Protein 8YE8 (pdb70)

GO terms:
  GO:0030182 neuron differentiation (P, IMP)
  GO:0006325 chromatin organization (P, IMP)
  GO:0007626 locomotory behavior (P, IMP)

B-factor: mean 45.68, std 17.92, range [20.62, 117.09]

Secondary structure (DSSP, 8-state):
--B--GGG--TT-EEEEE-TTS-EEEEEEEE-SSTTEEEEEE---EEEEEEHHHHHHH-EE----SSSTT--TT-EEEEE--TT--EEEEEEE------SEEEEEETTS-EEEEEGGGEEE--TT-/---GGG--TT-EEEEE-TTS-EEEEEEEE-SSTTEEEEEES------EEEHHHHHHH-EE----SSGGG--TT-EEEEE--SS--EEEEEEEE--GGG---TTEEEEEE---EEEEEGGGEEE--TT-/-----

Structure (mmCIF, N/CA/C/O backbone):
data_8YE8
#
_entry.id   8YE8
#
_cell.length_a   57.695
_cell.length_b   65.286
_cell.length_c   78.67
_cell.angle_alpha   90.0
_cell.angle_beta   90.0
_cell.angle_gamma   90.0
#
_symmetry.space_group_name_H-M   'P 21 21 21'
#
loop_
_entity.id
_entity.type
_entity.pdbx_description
1 polymer 'BAH and coiled-coil domain-containing protein 1'
2 polymer 'Histone H4'
3 water water
#
loop_
_atom_site.group_PDB
_atom_site.id
_atom_site.type_symbol
_atom_site.label_atom_id
_atom_site.label_alt_id
_atom_site.label_comp_id
_atom_site.label_asym_id
_atom_site.label_entity_id
_atom_site.label_seq_id
_atom_site.pdbx_PDB_ins_code
_atom_site.Cartn_x
_atom_site.Cartn_y
_atom_site.Cartn_z
_atom_site.occupancy
_atom_site.B_iso_or_equiv
_atom_site.auth_seq_id
_atom_site.auth_comp_id
_atom_site.auth_asym_id
_atom_site.auth_atom_id
_atom_site.pdbx_PDB_model_num
ATOM 1 N N . SER A 1 4 ? 35.06378 -1.69576 -13.07876 1.000 93.87519 1907 SER A N 1
ATOM 2 C CA . SER A 1 4 ? 34.15359 -0.54578 -13.03202 1.000 100.90211 1907 SER A CA 1
ATOM 3 C C . SER A 1 4 ? 32.70230 -1.01952 -12.89087 1.000 107.11698 1907 SER A C 1
ATOM 4 O O . SER A 1 4 ? 31.89791 -0.85141 -13.81164 1.000 117.09082 1907 SER A O 1
ATOM 7 N N . CYS A 1 5 ? 32.39832 -1.67882 -11.77025 1.000 95.04369 1908 CYS A N 1
ATOM 8 C CA . CYS A 1 5 ? 31.06201 -2.21977 -11.47530 1.000 83.18166 1908 CYS A CA 1
ATOM 9 C C . CYS A 1 5 ? 30.56599 -3.27286 -12.46839 1.000 78.43875 1908 CYS A C 1
ATOM 10 O O . CYS A 1 5 ? 29.49969 -3.86147 -12.27726 1.000 70.16563 1908 CYS A O 1
ATOM 13 N N . THR A 1 6 ? 31.34404 -3.51194 -13.51840 1.000 81.72910 1909 THR A N 1
ATOM 14 C CA . THR A 1 6 ? 31.03775 -4.57190 -14.45952 1.000 81.17510 1909 THR A CA 1
ATOM 15 C C . THR A 1 6 ? 31.36954 -5.91016 -13.80812 1.000 87.14476 1909 THR A C 1
ATOM 16 O O . THR A 1 6 ? 32.40403 -6.06379 -13.15197 1.000 94.94261 1909 THR A O 1
ATOM 20 N N . ILE A 1 7 ? 30.47916 -6.87756 -13.97881 1.000 74.83111 1910 ILE A N 1
ATOM 21 C CA . ILE A 1 7 ? 30.60854 -8.13084 -13.25666 1.000 55.57537 1910 ILE A CA 1
ATOM 22 C C . ILE A 1 7 ? 31.46462 -9.13581 -14.00412 1.000 49.49355 1910 ILE A C 1
ATOM 23 O O . ILE A 1 7 ? 31.35201 -9.28772 -15.23006 1.000 42.28870 1910 ILE A O 1
ATOM 28 N N . HIS A 1 8 ? 32.33282 -9.80294 -13.24685 1.000 41.40990 1911 HIS A N 1
ATOM 29 C CA . HIS A 1 8 ? 33.15567 -10.89172 -13.74946 1.000 46.59304 1911 HIS A CA 1
ATOM 30 C C . HIS A 1 8 ? 32.66744 -12.21885 -13.18457 1.000 48.04408 1911 HIS A C 1
ATOM 31 O O . HIS A 1 8 ? 32.14046 -12.26524 -12.06883 1.000 41.85549 1911 HIS A O 1
ATOM 38 N N . LYS A 1 9 ? 32.83815 -13.28944 -13.95914 1.000 43.61909 1912 LYS A N 1
ATOM 39 C CA . LYS A 1 9 ? 32.34680 -14.61631 -13.57839 1.000 40.76918 1912 LYS A CA 1
ATOM 40 C C . LYS A 1 9 ? 32.85248 -15.06846 -12.21494 1.000 34.64870 1912 LYS A C 1
ATOM 41 O O . LYS A 1 9 ? 32.10277 -15.61134 -11.40785 1.000 41.37335 1912 LYS A O 1
ATOM 47 N N . GLU A 1 10 ? 34.14030 -14.84753 -11.97836 1.000 38.39499 1913 GLU A N 1
ATOM 48 C CA . GLU A 1 10 ? 34.78769 -15.25813 -10.73709 1.000 49.63765 1913 GLU A CA 1
ATOM 49 C C . GLU A 1 10 ? 34.12872 -14.64875 -9.49548 1.000 49.92003 1913 GLU A C 1
ATOM 50 O O . GLU A 1 10 ? 34.20973 -15.19886 -8.39947 1.000 57.22072 1913 GLU A O 1
ATOM 56 N N . ASP A 1 11 ? 33.46623 -13.51593 -9.66100 1.000 42.19628 1914 ASP A N 1
ATOM 57 C CA . ASP A 1 11 ? 32.91001 -12.82269 -8.50284 1.000 37.85883 1914 ASP A CA 1
ATOM 58 C C . ASP A 1 11 ? 31.46577 -13.21121 -8.20356 1.000 39.16909 1914 ASP A C 1
ATOM 59 O O . ASP A 1 11 ? 30.88906 -12.81402 -7.17718 1.000 35.34161 1914 ASP A O 1
ATOM 64 N N . LEU A 1 12 ? 30.87845 -14.02375 -9.07506 1.000 38.98042 1915 LEU A N 1
ATOM 65 C CA . LEU A 1 12 ? 29.48372 -14.41962 -8.87382 1.000 41.14550 1915 LEU A CA 1
ATOM 66 C C . LEU A 1 12 ? 29.36977 -15.47557 -7.79014 1.000 51.29082 1915 LEU A C 1
ATOM 67 O O . LEU A 1 12 ? 29.33274 -16.67840 -8.06354 1.000 54.06545 1915 LEU A O 1
ATOM 72 N N . GLN A 1 13 ? 29.30760 -15.00311 -6.55106 1.000 39.84867 1916 GLN A N 1
ATOM 73 C CA . GLN A 1 13 ? 29.20998 -15.88139 -5.40836 1.000 40.51106 1916 GLN A CA 1
ATOM 74 C C . GLN A 1 13 ? 28.01760 -15.50182 -4.56475 1.000 37.79158 1916 GLN A C 1
ATOM 75 O O . GLN A 1 13 ? 27.45559 -14.40995 -4.68514 1.000 35.36807 1916 GLN A O 1
ATOM 81 N N . ASP A 1 14 ? 27.63413 -16.42877 -3.70747 1.000 36.48755 1917 ASP A N 1
ATOM 82 C CA . ASP A 1 14 ? 26.46602 -16.27942 -2.87088 1.000 36.56395 1917 ASP A CA 1
ATOM 83 C C . ASP A 1 14 ? 26.50829 -14.99067 -2.05160 1.000 37.09406 1917 ASP A C 1
ATOM 84 O O . ASP A 1 14 ? 27.48749 -14.73075 -1.35015 1.000 38.87206 1917 ASP A O 1
ATOM 89 N N . GLY A 1 15 ? 25.45215 -14.19030 -2.15501 1.000 30.12921 1918 GLY A N 1
ATOM 90 C CA . GLY A 1 15 ? 25.36305 -12.93894 -1.42126 1.000 31.32335 1918 GLY A CA 1
ATOM 91 C C . GLY A 1 15 ? 25.92878 -11.71296 -2.13506 1.000 31.05125 1918 GLY A C 1
ATOM 92 O O . GLY A 1 15 ? 25.81327 -10.59490 -1.62961 1.000 33.66571 1918 GLY A O 1
ATOM 93 N N . LEU A 1 16 ? 26.53140 -11.88926 -3.30961 1.000 33.53119 1919 LEU A N 1
ATOM 94 C CA . LEU A 1 16 ? 27.04915 -10.72116 -4.04724 1.000 30.34686 1919 LEU A CA 1
ATOM 95 C C . LEU A 1 16 ? 25.91045 -9.71959 -4.30982 1.000 29.45645 1919 LEU A C 1
ATOM 96 O O . LEU A 1 16 ? 24.84088 -10.08497 -4.81896 1.000 27.46635 1919 LEU A O 1
ATOM 101 N N . PRO A 1 17 ? 26.12207 -8.45538 -3.92483 1.000 30.34207 1920 PRO A N 1
ATOM 102 C CA . PRO A 1 17 ? 25.12956 -7.41163 -4.19282 1.000 25.13910 1920 PRO A CA 1
ATOM 103 C C . PRO A 1 17 ? 25.22490 -6.84779 -5.62238 1.000 26.73291 1920 PRO A C 1
ATOM 104 O O . PRO A 1 17 ? 26.30138 -6.42336 -6.07883 1.000 27.91216 1920 PRO A O 1
ATOM 108 N N . VAL A 1 18 ? 24.09838 -6.87926 -6.33660 1.000 29.57513 1921 VAL A N 1
ATOM 109 C CA . VAL A 1 18 ? 24.03342 -6.42735 -7.71678 1.000 28.29802 1921 VAL A CA 1
ATOM 110 C C . VAL A 1 18 ? 22.84279 -5.52729 -7.95388 1.000 29.06141 1921 VAL A C 1
ATOM 111 O O . VAL A 1 18 ? 21.92067 -5.44103 -7.11492 1.000 32.20085 1921 VAL A O 1
ATOM 115 N N . LEU A 1 19 ? 22.88493 -4.84897 -9.09381 1.000 25.36700 1922 LEU A N 1
ATOM 116 C CA . LEU A 1 19 ? 21.74512 -4.13640 -9.62375 1.000 24.54042 1922 LEU A CA 1
ATOM 117 C C . LEU A 1 19 ? 21.36951 -4.83051 -10.92068 1.000 36.95138 1922 LEU A C 1
ATOM 118 O O . LEU A 1 19 ? 22.24811 -5.13515 -11.72767 1.000 31.72459 1922 LEU A O 1
ATOM 123 N N . ILE A 1 20 ? 20.07933 -5.06990 -11.12964 1.000 32.74454 1923 ILE A N 1
ATOM 124 C CA . ILE A 1 20 ? 19.62720 -5.75304 -12.33788 1.000 32.99622 1923 ILE A CA 1
ATOM 125 C C . ILE A 1 20 ? 18.49327 -4.96656 -12.99297 1.000 41.19730 1923 ILE A C 1
ATOM 126 O O . ILE A 1 20 ? 17.62913 -4.42553 -12.30277 1.000 35.12767 1923 ILE A O 1
ATOM 131 N N . PRO A 1 21 ? 18.51038 -4.87732 -14.33016 1.000 39.44323 1924 PRO A N 1
ATOM 132 C CA . PRO A 1 21 ? 17.41580 -4.20701 -15.03591 1.000 42.98442 1924 PRO A CA 1
ATOM 133 C C . PRO A 1 21 ? 16.17892 -5.08291 -15.10574 1.000 54.24278 1924 PRO A C 1
ATOM 134 O O . PRO A 1 21 ? 16.30098 -6.28442 -15.33989 1.000 54.38522 1924 PRO A O 1
ATOM 138 N N . LYS A 1 22 ? 15.00785 -4.49354 -14.89307 1.000 58.28448 1925 LYS A N 1
ATOM 139 C CA . LYS A 1 22 ? 13.75444 -5.18322 -15.16855 1.000 63.79942 1925 LYS A CA 1
ATOM 140 C C . LYS A 1 22 ? 13.24174 -4.73529 -16.53378 1.000 67.14859 1925 LYS A C 1
ATOM 141 O O . LYS A 1 22 ? 13.87706 -3.91992 -17.20812 1.000 62.38988 1925 LYS A O 1
ATOM 144 N N . GLU A 1 23 ? 12.09067 -5.25487 -16.94644 1.000 72.92156 1926 GLU A N 1
ATOM 145 C CA . GLU A 1 23 ? 11.54941 -4.91885 -18.26117 1.000 72.13908 1926 GLU A CA 1
ATOM 146 C C . GLU A 1 23 ? 10.94825 -3.50737 -18.31834 1.000 80.05033 1926 GLU A C 1
ATOM 147 O O . GLU A 1 23 ? 10.09133 -3.23058 -19.15638 1.000 81.84716 1926 GLU A O 1
ATOM 149 N N . ASP A 1 24 ? 11.40190 -2.61704 -17.43806 1.000 78.08065 1927 ASP A N 1
ATOM 150 C CA . ASP A 1 24 ? 10.92905 -1.23388 -17.43670 1.000 76.28170 1927 ASP A CA 1
ATOM 151 C C . ASP A 1 24 ? 12.07342 -0.24870 -17.67065 1.000 70.17734 1927 ASP A C 1
ATOM 152 O O . ASP A 1 24 ? 11.90119 0.96248 -17.51731 1.000 64.15788 1927 ASP A O 1
ATOM 157 N N . SER A 1 25 ? 13.23309 -0.78467 -18.04783 1.000 74.10634 1928 SER A N 1
ATOM 158 C CA . SER A 1 25 ? 14.45880 -0.00437 -18.25415 1.000 69.09027 1928 SER A CA 1
ATOM 159 C C . SER A 1 25 ? 14.94973 0.68076 -16.96666 1.000 51.15509 1928 SER A C 1
ATOM 160 O O . SER A 1 25 ? 15.71573 1.63847 -17.01331 1.000 51.46974 1928 SER A O 1
ATOM 162 N N . LEU A 1 26 ? 14.50697 0.18220 -15.82213 1.000 46.94646 1929 LEU A N 1
ATOM 163 C CA . LEU A 1 26 ? 14.99449 0.69071 -14.54090 1.000 49.22520 1929 LEU A CA 1
ATOM 164 C C . LEU A 1 26 ? 15.81204 -0.38383 -13.84371 1.000 48.47065 1929 LEU A C 1
ATOM 165 O O . LEU A 1 26 ? 15.71205 -1.56854 -14.17738 1.000 42.46698 1929 LEU A O 1
ATOM 170 N N . LEU A 1 27 ? 16.61981 0.02340 -12.87124 1.000 35.07715 1930 LEU A N 1
ATOM 171 C CA . LEU A 1 27 ? 17.41177 -0.93573 -12.12514 1.000 31.39022 1930 LEU A CA 1
ATOM 172 C C . LEU A 1 27 ? 16.84861 -1.22099 -10.74051 1.000 33.93322 1930 LEU A C 1
ATOM 173 O O . LEU A 1 27 ? 16.27633 -0.33254 -10.08975 1.000 35.17623 1930 LEU A O 1
ATOM 178 N N . TYR A 1 28 ? 17.05909 -2.45524 -10.29726 1.000 29.87070 1931 TYR A N 1
ATOM 179 C CA . TYR A 1 28 ? 16.64964 -2.91675 -8.97982 1.000 31.76150 1931 TYR A CA 1
ATOM 180 C C . TYR A 1 28 ? 17.79442 -3.58722 -8.24699 1.000 33.32002 1931 TYR A C 1
ATOM 181 O O . TYR A 1 28 ? 18.56212 -4.35526 -8.83647 1.000 33.80418 1931 TYR A O 1
ATOM 190 N N . ALA A 1 29 ? 17.91867 -3.30984 -6.95521 1.000 28.67901 1932 ALA A N 1
ATOM 191 C CA . ALA A 1 29 ? 18.97891 -3.94958 -6.17892 1.000 33.71549 1932 ALA A CA 1
ATOM 192 C C . ALA A 1 29 ? 18.61156 -5.41329 -5.97531 1.000 41.82328 1932 ALA A C 1
ATOM 193 O O . ALA A 1 29 ? 17.44064 -5.75829 -5.76188 1.000 40.48982 1932 ALA A O 1
ATOM 195 N N . GLY A 1 30 ? 19.61527 -6.27399 -6.06727 1.000 34.78157 1933 GLY A N 1
ATOM 196 C CA . GLY A 1 30 ? 19.42561 -7.69527 -5.87977 1.000 39.66907 1933 GLY A CA 1
ATOM 197 C C . GLY A 1 30 ? 20.61804 -8.36279 -5.21358 1.000 36.32848 1933 GLY A C 1
ATOM 198 O O . GLY A 1 30 ? 21.63242 -7.71717 -4.92698 1.000 32.11789 1933 GLY A O 1
ATOM 199 N N . SER A 1 31 ? 20.48262 -9.66069 -4.94104 1.000 27.31489 1934 SER A N 1
ATOM 200 C CA . SER A 1 31 ? 21.57719 -10.44652 -4.39948 1.000 24.80967 1934 SER A CA 1
ATOM 201 C C . SER A 1 31 ? 21.70272 -11.74678 -5.18153 1.000 27.32119 1934 SER A C 1
ATOM 202 O O . SER A 1 31 ? 20.70166 -12.35183 -5.53109 1.000 32.48769 1934 SER A O 1
ATOM 205 N N . VAL A 1 32 ? 22.93717 -12.17866 -5.42588 1.000 29.56067 1935 VAL A N 1
ATOM 206 C CA . VAL A 1 32 ? 23.16998 -13.40851 -6.18528 1.000 32.21627 1935 VAL A CA 1
ATOM 207 C C . VAL A 1 32 ? 22.98123 -14.61126 -5.26596 1.000 31.48835 1935 VAL A C 1
ATOM 208 O O . VAL A 1 32 ? 23.54691 -14.66595 -4.15895 1.000 33.24568 1935 VAL A O 1
ATOM 212 N N . ARG A 1 33 ? 22.16212 -15.56842 -5.68644 1.000 27.76249 1936 ARG A N 1
ATOM 213 C CA . ARG A 1 33 ? 22.13551 -16.84835 -4.97923 1.000 33.13888 1936 ARG A CA 1
ATOM 214 C C . ARG A 1 33 ? 22.62274 -17.91494 -5.94390 1.000 36.47375 1936 ARG A C 1
ATOM 215 O O . ARG A 1 33 ? 22.02850 -18.10948 -7.00142 1.000 35.98280 1936 ARG A O 1
ATOM 223 N N . THR A 1 34 ? 23.73197 -18.56919 -5.60828 1.000 29.97061 1937 THR A N 1
ATOM 224 C CA . THR A 1 34 ? 24.23721 -19.65427 -6.44361 1.000 30.00526 1937 THR A CA 1
ATOM 225 C C . THR A 1 34 ? 23.33980 -20.86050 -6.26744 1.000 37.79277 1937 THR A C 1
ATOM 226 O O . THR A 1 34 ? 22.73626 -21.04189 -5.21267 1.000 41.61045 1937 THR A O 1
ATOM 230 N N . LEU A 1 35 ? 23.24921 -21.67459 -7.30824 1.000 38.16787 1938 LEU A N 1
ATOM 231 C CA . LEU A 1 35 ? 22.45568 -22.89403 -7.25746 1.000 42.23159 1938 LEU A CA 1
ATOM 232 C C . LEU A 1 35 ? 23.40747 -24.07152 -7.40298 1.000 49.87190 1938 LEU A C 1
ATOM 233 O O . LEU A 1 35 ? 24.60429 -23.87535 -7.63997 1.000 49.15494 1938 LEU A O 1
ATOM 238 N N . GLN A 1 36 ? 22.90483 -25.29182 -7.23110 1.000 44.89645 1939 GLN A N 1
ATOM 239 C CA . GLN A 1 36 ? 23.76238 -26.45273 -7.41451 1.000 51.18390 1939 GLN A CA 1
ATOM 240 C C . GLN A 1 36 ? 24.21943 -26.59138 -8.87144 1.000 57.61518 1939 GLN A C 1
ATOM 241 O O . GLN A 1 36 ? 25.40743 -26.80182 -9.11746 1.000 62.06784 1939 GLN A O 1
ATOM 247 N N . PRO A 1 37 ? 23.29826 -26.45949 -9.84509 1.000 59.14208 1940 PRO A N 1
ATOM 248 C CA . PRO A 1 37 ? 23.85200 -26.46924 -11.20177 1.000 64.99954 1940 PRO A CA 1
ATOM 249 C C . PRO A 1 37 ? 24.75933 -25.26576 -11.43904 1.000 75.03837 1940 PRO A C 1
ATOM 250 O O . PRO A 1 37 ? 24.42663 -24.14835 -11.03450 1.000 67.48332 1940 PRO A O 1
ATOM 254 N N . PRO A 1 38 ? 25.91953 -25.49545 -12.06278 1.000 78.28130 1941 PRO A N 1
ATOM 255 C CA . PRO A 1 38 ? 26.79211 -24.36907 -12.39997 1.000 76.17983 1941 PRO A CA 1
ATOM 256 C C . PRO A 1 38 ? 26.18605 -23.50144 -13.50394 1.000 67.99114 1941 PRO A C 1
ATOM 257 O O . PRO A 1 38 ? 25.35301 -23.97971 -14.28001 1.000 76.65491 1941 PRO A O 1
ATOM 261 N N . ASP A 1 39 ? 26.58740 -22.23518 -13.53998 1.000 51.31663 1942 ASP A N 1
ATOM 262 C CA . ASP A 1 39 ? 26.21963 -21.30439 -14.60723 1.000 57.89514 1942 ASP A CA 1
ATOM 263 C C . ASP A 1 39 ? 24.73068 -20.91310 -14.65846 1.000 43.78222 1942 ASP A C 1
ATOM 264 O O . ASP A 1 39 ? 24.28523 -20.34837 -15.65004 1.000 39.60647 1942 ASP A O 1
ATOM 269 N N . ILE A 1 40 ? 23.96485 -21.22388 -13.61539 1.000 42.47582 1943 ILE A N 1
ATOM 270 C CA . ILE A 1 40 ? 22.66403 -20.56773 -13.41665 1.000 31.71147 1943 ILE A CA 1
ATOM 271 C C . ILE A 1 40 ? 22.59797 -20.06607 -11.97951 1.000 35.78168 1943 ILE A C 1
ATOM 272 O O . ILE A 1 40 ? 23.19781 -20.64677 -11.06155 1.000 32.57078 1943 ILE A O 1
ATOM 277 N N . TYR A 1 41 ? 21.88426 -18.96312 -11.80002 1.000 29.82522 1944 TYR A N 1
ATOM 278 C CA . TYR A 1 41 ? 21.85946 -18.24865 -10.53135 1.000 27.05545 1944 TYR A CA 1
ATOM 279 C C . TYR A 1 41 ? 20.44918 -17.78871 -10.29999 1.000 29.63453 1944 TYR A C 1
ATOM 280 O O . TYR A 1 41 ? 19.72739 -17.54300 -11.24866 1.000 28.81865 1944 TYR A O 1
ATOM 289 N N . SER A 1 42 ? 20.06933 -17.62376 -9.04446 1.000 24.95947 1945 SER A N 1
ATOM 290 C CA . SER A 1 42 ? 18.80241 -16.99532 -8.76247 1.000 26.72113 1945 SER A CA 1
ATOM 291 C C . SER A 1 42 ? 19.14486 -15.63126 -8.20141 1.000 28.12400 1945 SER A C 1
ATOM 292 O O . SER A 1 42 ? 20.06239 -15.48206 -7.38537 1.000 31.63507 1945 SER A O 1
ATOM 295 N N . ILE A 1 43 ? 18.46603 -14.61306 -8.69312 1.000 25.89391 1946 ILE A N 1
ATOM 296 C CA . ILE A 1 43 ? 18.69980 -13.28455 -8.15276 1.000 29.35720 1946 ILE A CA 1
ATOM 297 C C . ILE A 1 43 ? 17.53368 -12.91284 -7.25291 1.000 28.44263 1946 ILE A C 1
ATOM 298 O O . ILE A 1 43 ? 16.39000 -12.93965 -7.69312 1.000 30.35392 1946 ILE A O 1
ATOM 303 N N . VAL A 1 44 ? 17.80890 -12.58584 -5.99067 1.000 26.07040 1947 VAL A N 1
ATOM 304 C CA . VAL A 1 44 ? 16.73882 -12.13929 -5.11566 1.000 32.36551 1947 VAL A CA 1
ATOM 305 C C . VAL A 1 44 ? 16.61493 -10.63109 -5.36788 1.000 46.28122 1947 VAL A C 1
ATOM 306 O O . VAL A 1 44 ? 17.51308 -9.86222 -5.06216 1.000 43.74300 1947 VAL A O 1
ATOM 310 N N . ILE A 1 45 ? 15.52240 -10.23500 -6.01303 1.000 45.81772 1948 ILE A N 1
ATOM 311 C CA . ILE A 1 45 ? 15.37106 -8.87396 -6.52980 1.000 46.98372 1948 ILE A CA 1
ATOM 312 C C . ILE A 1 45 ? 14.38467 -8.07294 -5.69664 1.000 47.85949 1948 ILE A C 1
ATOM 313 O O . ILE A 1 45 ? 13.25235 -8.49391 -5.50511 1.000 51.39907 1948 ILE A O 1
ATOM 318 N N . GLU A 1 46 ? 14.81357 -6.90923 -5.21983 1.000 54.49575 1949 GLU A N 1
ATOM 319 C CA . GLU A 1 46 ? 13.97937 -6.07583 -4.35970 1.000 61.98411 1949 GLU A CA 1
ATOM 320 C C . GLU A 1 46 ? 13.09389 -5.14134 -5.18146 1.000 69.58628 1949 GLU A C 1
ATOM 321 O O . GLU A 1 46 ? 11.87157 -5.30931 -5.23266 1.000 74.72800 1949 GLU A O 1
ATOM 323 N N . GLY A 1 50 ? 7.69852 -6.66306 -2.57100 1.000 72.14545 1953 GLY A N 1
ATOM 324 C CA . GLY A 1 50 ? 8.74825 -7.33098 -1.82091 1.000 76.61054 1953 GLY A CA 1
ATOM 325 C C . GLY A 1 50 ? 9.81225 -7.98479 -2.69016 1.000 75.34691 1953 GLY A C 1
ATOM 326 O O . GLY A 1 50 ? 9.94518 -7.67442 -3.87573 1.000 70.01471 1953 GLY A O 1
ATOM 327 N N . ASN A 1 51 ? 10.57497 -8.89392 -2.08940 1.000 74.22128 1954 ASN A N 1
ATOM 328 C CA . ASN A 1 51 ? 11.64351 -9.59655 -2.78916 1.000 71.91423 1954 ASN A CA 1
ATOM 329 C C . ASN A 1 51 ? 11.13826 -10.82081 -3.55227 1.000 71.35068 1954 ASN A C 1
ATOM 330 O O . ASN A 1 51 ? 10.55500 -11.73361 -2.96489 1.000 76.28246 1954 ASN A O 1
ATOM 335 N N . ARG A 1 52 ? 11.35889 -10.82945 -4.86408 1.000 55.02365 1955 ARG A N 1
ATOM 336 C CA . ARG A 1 52 ? 11.05715 -11.99860 -5.67750 1.000 47.34873 1955 ARG A CA 1
ATOM 337 C C . ARG A 1 52 ? 12.30094 -12.47325 -6.41423 1.000 44.50528 1955 ARG A C 1
ATOM 338 O O . ARG A 1 52 ? 13.26210 -11.72200 -6.60228 1.000 47.99712 1955 ARG A O 1
ATOM 346 N N . GLN A 1 53 ? 12.27498 -13.72308 -6.84376 1.000 33.64420 1956 GLN A N 1
ATOM 347 C CA . GLN A 1 53 ? 13.42737 -14.29135 -7.52692 1.000 31.35231 1956 GLN A CA 1
ATOM 348 C C . GLN A 1 53 ? 13.18209 -14.57279 -8.99312 1.000 26.86063 1956 GLN A C 1
ATOM 349 O O . GLN A 1 53 ? 12.07553 -14.89179 -9.40438 1.000 29.56524 1956 GLN A O 1
ATOM 355 N N . ARG A 1 54 ? 14.26317 -14.48309 -9.75296 1.000 30.91792 1957 ARG A N 1
ATOM 356 C CA . ARG A 1 54 ? 14.27954 -14.82011 -11.15863 1.000 30.77760 1957 ARG A CA 1
ATOM 357 C C . ARG A 1 54 ? 15.57808 -15.54136 -11.41734 1.000 22.73161 1957 ARG A C 1
ATOM 358 O O . ARG A 1 54 ? 16.63640 -15.10004 -10.96349 1.000 26.74301 1957 ARG A O 1
ATOM 366 N N . ILE A 1 55 ? 15.51186 -16.64131 -12.14432 1.000 23.19866 1958 ILE A N 1
ATOM 367 C CA . ILE A 1 55 ? 16.71607 -17.37429 -12.46636 1.000 24.38924 1958 ILE A CA 1
ATOM 368 C C . ILE A 1 55 ? 17.34778 -16.82062 -13.74016 1.000 25.60676 1958 ILE A C 1
ATOM 369 O O . ILE A 1 55 ? 16.66587 -16.60220 -14.74485 1.000 27.92681 1958 ILE A O 1
ATOM 374 N N . TYR A 1 56 ? 18.65482 -16.58905 -13.67856 1.000 22.98016 1959 TYR A N 1
ATOM 375 C CA . TYR A 1 56 ? 19.43809 -16.06801 -14.79651 1.000 25.37541 1959 TYR A CA 1
ATOM 376 C C . TYR A 1 56 ? 20.54015 -17.03832 -15.14710 1.000 33.92830 1959 TYR A C 1
ATOM 377 O O . TYR A 1 56 ? 21.07590 -17.70544 -14.27012 1.000 35.40546 1959 TYR A O 1
ATOM 386 N N . SER A 1 57 ? 20.89063 -17.10292 -16.42506 1.000 31.61132 1960 SER A N 1
ATOM 387 C CA . SER A 1 57 ? 22.11564 -17.78448 -16.81961 1.000 31.68549 1960 SER A CA 1
ATOM 388 C C . SER A 1 57 ? 23.29667 -16.89967 -16.47251 1.000 25.03903 1960 SER A C 1
ATOM 389 O O . SER A 1 57 ? 23.16980 -15.67464 -16.29411 1.000 26.91255 1960 SER A O 1
ATOM 392 N N . LEU A 1 58 ? 24.46493 -17.51473 -16.39967 1.000 30.12959 1961 LEU A N 1
ATOM 393 C CA . LEU A 1 58 ? 25.70071 -16.77080 -16.20810 1.000 32.81030 1961 LEU A CA 1
ATOM 394 C C . LEU A 1 58 ? 25.86030 -15.66683 -17.25512 1.000 29.88965 1961 LEU A C 1
ATOM 395 O O . LEU A 1 58 ? 26.12261 -14.49680 -16.94633 1.000 29.70145 1961 LEU A O 1
ATOM 400 N N . GLU A 1 59 ? 25.65483 -16.04412 -18.50881 1.000 30.18082 1962 GLU A N 1
ATOM 401 C CA . GLU A 1 59 ? 25.84531 -15.11221 -19.60427 1.000 27.45352 1962 GLU A CA 1
ATOM 402 C C . GLU A 1 59 ? 24.90739 -13.91045 -19.49373 1.000 27.68873 1962 GLU A C 1
ATOM 403 O O . GLU A 1 59 ? 25.31464 -12.78127 -19.72144 1.000 32.52247 1962 GLU A O 1
ATOM 409 N N . GLN A 1 60 ? 23.63738 -14.13814 -19.16387 1.000 30.39794 1963 GLN A N 1
ATOM 410 C CA . GLN A 1 60 ? 22.72765 -12.99446 -19.06764 1.000 29.49755 1963 GLN A CA 1
ATOM 411 C C . GLN A 1 60 ? 23.12635 -12.08254 -17.90149 1.000 32.12031 1963 GLN A C 1
ATOM 412 O O . GLN A 1 60 ? 23.05498 -10.85266 -18.00240 1.000 30.44978 1963 GLN A O 1
ATOM 418 N N . LEU A 1 61 ? 23.59772 -12.66434 -16.80757 1.000 30.51702 1964 LEU A N 1
ATOM 419 C CA . LEU A 1 61 ? 24.06397 -11.84533 -15.68207 1.000 32.86262 1964 LEU A CA 1
ATOM 420 C C . LEU A 1 61 ? 25.27138 -10.99080 -16.04736 1.000 40.44750 1964 LEU A C 1
ATOM 421 O O . LEU A 1 61 ? 25.32417 -9.80230 -15.72465 1.000 43.04596 1964 LEU A O 1
ATOM 426 N N . LEU A 1 62 ? 26.23781 -11.59590 -16.73284 1.000 37.20434 1965 LEU A N 1
ATOM 427 C CA . LEU A 1 62 ? 27.42579 -10.86686 -17.17321 1.000 38.52813 1965 LEU A CA 1
ATOM 428 C C . LEU A 1 62 ? 27.04634 -9.69926 -18.06919 1.000 43.43522 1965 LEU A C 1
ATOM 429 O O . LEU A 1 62 ? 27.65067 -8.63288 -17.99951 1.000 40.99591 1965 LEU A O 1
ATOM 434 N N . GLN A 1 63 ? 26.03226 -9.89565 -18.90335 1.000 37.34266 1966 GLN A N 1
ATOM 435 C CA . GLN A 1 63 ? 25.62688 -8.84761 -19.83278 1.000 40.08987 1966 GLN A CA 1
ATOM 436 C C . GLN A 1 63 ? 24.75305 -7.77705 -19.19107 1.000 39.95105 1966 GLN A C 1
ATOM 437 O O . GLN A 1 63 ? 24.82170 -6.62282 -19.57498 1.000 45.07452 1966 GLN A O 1
ATOM 443 N N . GLU A 1 64 ? 23.92072 -8.15413 -18.22672 1.000 38.44200 1967 GLU A N 1
ATOM 444 C CA . GLU A 1 64 ? 22.86097 -7.24633 -17.80264 1.000 37.91788 1967 GLU A CA 1
ATOM 445 C C . GLU A 1 64 ? 23.04280 -6.64075 -16.40261 1.000 42.30019 1967 GLU A C 1
ATOM 446 O O . GLU A 1 64 ? 22.59042 -5.52978 -16.15293 1.000 46.28665 1967 GLU A O 1
ATOM 452 N N . ALA A 1 65 ? 23.69889 -7.36351 -15.50304 1.000 36.31103 1968 ALA A N 1
ATOM 453 C CA . ALA A 1 65 ? 23.81086 -6.92779 -14.10833 1.000 38.33405 1968 ALA A CA 1
ATOM 454 C C . ALA A 1 65 ? 25.06295 -6.10244 -13.89104 1.000 34.48305 1968 ALA A C 1
ATOM 455 O O . ALA A 1 65 ? 26.02400 -6.21962 -14.64588 1.000 35.82385 1968 ALA A O 1
ATOM 457 N N . VAL A 1 66 ? 25.05982 -5.28966 -12.84157 1.000 29.78248 1969 VAL A N 1
ATOM 458 C CA . VAL A 1 66 ? 26.27306 -4.57518 -12.42670 1.000 29.67286 1969 VAL A CA 1
ATOM 459 C C . VAL A 1 66 ? 26.41619 -4.72098 -10.91838 1.000 28.14504 1969 VAL A C 1
ATOM 460 O O . VAL A 1 66 ? 25.44496 -5.03035 -10.22574 1.000 27.65692 1969 VAL A O 1
ATOM 464 N N . LEU A 1 67 ? 27.61988 -4.53154 -10.40643 1.000 27.97583 1970 LEU A N 1
ATOM 465 C CA . LEU A 1 67 ? 27.80525 -4.54025 -8.95820 1.000 32.61882 1970 LEU A CA 1
ATOM 466 C C . LEU A 1 67 ? 27.06486 -3.35179 -8.35298 1.000 30.51884 1970 LEU A C 1
ATOM 467 O O . LEU A 1 67 ? 27.00213 -2.27730 -8.96497 1.000 29.34028 1970 LEU A O 1
ATOM 472 N N . ASP A 1 68 ? 26.48439 -3.58253 -7.17806 1.000 26.52232 1971 ASP A N 1
ATOM 473 C CA . ASP A 1 68 ? 25.85067 -2.56810 -6.34576 1.000 25.25625 1971 ASP A CA 1
ATOM 474 C C . ASP A 1 68 ? 26.93593 -1.85423 -5.52128 1.000 27.93970 1971 ASP A C 1
ATOM 475 O O . ASP A 1 68 ? 27.45839 -2.41616 -4.53881 1.000 27.47793 1971 ASP A O 1
ATOM 480 N N . VAL A 1 69 ? 27.29728 -0.63683 -5.92272 1.000 23.15576 1972 VAL A N 1
ATOM 481 C CA . VAL A 1 69 ? 28.39731 0.08244 -5.27086 1.000 21.94969 1972 VAL A CA 1
ATOM 482 C C . VAL A 1 69 ? 27.94178 1.47188 -4.87385 1.000 31.35900 1972 VAL A C 1
ATOM 483 O O . VAL A 1 69 ? 27.60473 2.30627 -5.71553 1.000 24.55437 1972 VAL A O 1
ATOM 487 N N . GLN A 1 70 ? 27.89812 1.68969 -3.57008 1.000 26.52370 1973 GLN A N 1
ATOM 488 C CA . GLN A 1 70 ? 27.50514 2.96456 -3.00524 1.000 25.86594 1973 GLN A CA 1
ATOM 489 C C . GLN A 1 70 ? 28.72903 3.80900 -2.67562 1.000 25.73515 1973 GLN A C 1
ATOM 490 O O . GLN A 1 70 ? 29.56034 3.39483 -1.86291 1.000 27.42643 1973 GLN A O 1
ATOM 496 N N . PRO A 1 71 ? 28.84706 4.99827 -3.28175 1.000 24.97150 1974 PRO A N 1
ATOM 497 C CA . PRO A 1 71 ? 30.01884 5.81449 -2.97158 1.000 25.22515 1974 PRO A CA 1
ATOM 498 C C . PRO A 1 71 ? 29.91830 6.39982 -1.57666 1.000 28.59419 1974 PRO A C 1
ATOM 499 O O . PRO A 1 71 ? 28.81562 6.63773 -1.09827 1.000 25.80782 1974 PRO A O 1
ATOM 503 N N . GLN A 1 72 ? 31.07397 6.64078 -0.96966 1.000 26.09813 1975 GLN A N 1
ATOM 504 C CA . GLN A 1 72 ? 31.18820 7.17795 0.38515 1.000 29.52726 1975 GLN A CA 1
ATOM 505 C C . GLN A 1 72 ? 31.00077 8.69088 0.42605 1.000 30.32571 1975 GLN A C 1
ATOM 506 O O . GLN A 1 72 ? 30.65160 9.25827 1.46009 1.000 31.38095 1975 GLN A O 1
ATOM 512 N N . SER A 1 73 ? 31.22583 9.34939 -0.70362 1.000 25.19429 1976 SER A N 1
ATOM 513 C CA . SER A 1 73 ? 31.16259 10.81181 -0.76181 1.000 25.93636 1976 SER A CA 1
ATOM 514 C C . SER A 1 73 ? 31.04980 11.23768 -2.20810 1.000 27.09079 1976 SER A C 1
ATOM 515 O O . SER A 1 73 ? 31.14678 10.40420 -3.10948 1.000 26.26021 1976 SER A O 1
ATOM 518 N N . SER A 1 74 ? 30.89155 12.53599 -2.43824 1.000 23.49879 1977 SER A N 1
ATOM 519 C CA . SER A 1 74 ? 30.77375 13.04410 -3.80473 1.000 23.94846 1977 SER A CA 1
ATOM 520 C C . SER A 1 74 ? 32.14244 13.31638 -4.44624 1.000 29.08635 1977 SER A C 1
ATOM 521 O O . SER A 1 74 ? 32.22436 13.77392 -5.57974 1.000 26.61915 1977 SER A O 1
ATOM 524 N N . ARG A 1 75 ? 33.20918 13.04224 -3.71156 1.000 24.50958 1978 ARG A N 1
ATOM 525 C CA . ARG A 1 75 ? 34.57233 13.37694 -4.17228 1.000 29.29974 1978 ARG A CA 1
ATOM 526 C C . ARG A 1 75 ? 34.84579 12.89209 -5.59946 1.000 26.04046 1978 ARG A C 1
ATOM 527 O O . ARG A 1 75 ? 35.28574 13.66940 -6.46769 1.000 28.08186 1978 ARG A O 1
ATOM 530 N N . TYR A 1 76 ? 34.55038 11.61842 -5.85370 1.000 23.74801 1979 TYR A N 1
ATOM 531 C CA . TYR A 1 76 ? 34.74411 11.05867 -7.19624 1.000 28.85650 1979 TYR A CA 1
ATOM 532 C C . TYR A 1 76 ? 33.45497 10.92458 -8.01407 1.000 27.22872 1979 TYR A C 1
ATOM 533 O O . TYR A 1 76 ? 33.36401 10.08757 -8.90332 1.000 25.22316 1979 TYR A O 1
ATOM 542 N N . LEU A 1 77 ? 32.47792 11.78946 -7.73802 1.000 20.85521 1980 LEU A N 1
ATOM 543 C CA . LEU A 1 77 ? 31.28176 11.91335 -8.56330 1.000 20.62288 1980 LEU A CA 1
ATOM 544 C C . LEU A 1 77 ? 31.22910 13.29248 -9.19159 1.000 29.78842 1980 LEU A C 1
ATOM 545 O O . LEU A 1 77 ? 30.23535 13.99329 -8.99662 1.000 26.11379 1980 LEU A O 1
ATOM 550 N N . PRO A 1 78 ? 32.28201 13.69954 -9.93613 1.000 32.22631 1981 PRO A N 1
ATOM 551 C CA . PRO A 1 78 ? 32.20548 15.03103 -10.55091 1.000 24.90943 1981 PRO A CA 1
ATOM 552 C C . PRO A 1 78 ? 31.19681 15.03899 -11.70285 1.000 28.11149 1981 PRO A C 1
ATOM 553 O O . PRO A 1 78 ? 30.72729 13.95974 -12.09061 1.000 26.26447 1981 PRO A O 1
ATOM 557 N N . PRO A 1 79 ? 30.87867 16.22484 -12.25099 1.000 34.76093 1982 PRO A N 1
ATOM 558 C CA . PRO A 1 79 ? 29.99492 16.24274 -13.41713 1.000 30.77719 1982 PRO A CA 1
ATOM 559 C C . PRO A 1 79 ? 30.46976 15.29822 -14.51517 1.000 35.29561 1982 PRO A C 1
ATOM 560 O O . PRO A 1 79 ? 31.67486 15.20976 -14.79056 1.000 36.11730 1982 PRO A O 1
ATOM 564 N N . GLY A 1 80 ? 29.51699 14.60700 -15.13460 1.000 31.41652 1983 GLY A N 1
ATOM 565 C CA . GLY A 1 80 ? 29.81246 13.68455 -16.20980 1.000 39.38022 1983 GLY A CA 1
ATOM 566 C C . GLY A 1 80 ? 29.75378 12.24500 -15.75145 1.000 28.90025 1983 GLY A C 1
ATOM 567 O O . GLY A 1 80 ? 29.62526 11.33796 -16.56699 1.000 37.69932 1983 GLY A O 1
ATOM 568 N N . THR A 1 81 ? 29.83238 12.03019 -14.44381 1.000 28.09787 1984 THR A N 1
ATOM 569 C CA . THR A 1 81 ? 29.90323 10.67067 -13.88816 1.000 25.14848 1984 THR A CA 1
ATOM 570 C C . THR A 1 81 ? 28.60240 9.91775 -14.12055 1.000 31.72447 1984 THR A C 1
ATOM 571 O O . THR A 1 81 ? 27.52653 10.41999 -13.79228 1.000 28.71312 1984 THR A O 1
ATOM 575 N N . ARG A 1 82 ? 28.69662 8.70399 -14.65421 1.000 27.44815 1985 ARG A N 1
ATOM 576 C CA . ARG A 1 82 ? 27.49045 7.91558 -14.91648 1.000 30.37821 1985 ARG A CA 1
ATOM 577 C C . ARG A 1 82 ? 27.01386 7.27004 -13.62024 1.000 29.02019 1985 ARG A C 1
ATOM 578 O O . ARG A 1 82 ? 27.79697 6.63641 -12.92341 1.000 27.76516 1985 ARG A O 1
ATOM 586 N N . VAL A 1 83 ? 25.74052 7.45436 -13.27069 1.000 27.57913 1986 VAL A N 1
ATOM 587 C CA . VAL A 1 83 ? 25.18902 6.90271 -12.02390 1.000 26.05399 1986 VAL A CA 1
ATOM 588 C C . VAL A 1 83 ? 23.75989 6.36496 -12.21517 1.000 25.55701 1986 VAL A C 1
ATOM 589 O O . VAL A 1 83 ? 23.14667 6.56857 -13.24844 1.000 29.94566 1986 VAL A O 1
ATOM 593 N N . CYS A 1 84 ? 23.24694 5.68106 -11.20123 1.000 28.10429 1987 CYS A N 1
ATOM 594 C CA . CYS A 1 84 ? 21.81076 5.56453 -11.07775 1.000 23.78408 1987 CYS A CA 1
ATOM 595 C C . CYS A 1 84 ? 21.48455 5.98534 -9.65787 1.000 26.03456 1987 CYS A C 1
ATOM 596 O O . CYS A 1 84 ? 22.39157 6.18972 -8.83850 1.000 27.98672 1987 CYS A O 1
ATOM 599 N N . ALA A 1 85 ? 20.20179 6.16309 -9.35693 1.000 26.14775 1988 ALA A N 1
ATOM 600 C CA . ALA A 1 85 ? 19.84652 6.72650 -8.05975 1.000 24.59506 1988 ALA A CA 1
ATOM 601 C C . ALA A 1 85 ? 18.43153 6.38223 -7.65335 1.000 28.88674 1988 ALA A C 1
ATOM 602 O O . ALA A 1 85 ? 17.53684 6.30498 -8.51221 1.000 28.14612 1988 ALA A O 1
ATOM 604 N N . TYR A 1 86 ? 18.23231 6.18135 -6.35066 1.000 30.04788 1989 TYR A N 1
ATOM 605 C CA . TYR A 1 86 ? 16.88820 6.16694 -5.78049 1.000 32.91812 1989 TYR A CA 1
ATOM 606 C C . TYR A 1 86 ? 16.34714 7.58496 -5.85510 1.000 36.08528 1989 TYR A C 1
ATOM 607 O O . TYR A 1 86 ? 16.99880 8.52378 -5.40578 1.000 34.38413 1989 TYR A O 1
ATOM 616 N N . TRP A 1 87 ? 15.15432 7.72918 -6.41664 1.000 32.63688 1990 TRP A N 1
ATOM 617 C CA . TRP A 1 87 ? 14.50932 9.01952 -6.64205 1.000 34.20942 1990 TRP A CA 1
ATOM 618 C C . TRP A 1 87 ? 13.62366 9.40704 -5.47163 1.000 36.85611 1990 TRP A C 1
ATOM 619 O O . TRP A 1 87 ? 13.40893 10.59412 -5.19096 1.000 35.49349 1990 TRP A O 1
ATOM 630 N N . SER A 1 88 ? 13.11180 8.38228 -4.80072 1.000 34.57953 1991 SER A N 1
ATOM 631 C CA . SER A 1 88 ? 12.20309 8.54527 -3.68986 1.000 35.39573 1991 SER A CA 1
ATOM 632 C C . SER A 1 88 ? 12.35670 7.41491 -2.68871 1.000 41.70587 1991 SER A C 1
ATOM 633 O O . SER A 1 88 ? 12.74522 6.30813 -3.05055 1.000 38.02360 1991 SER A O 1
ATOM 636 N N . GLN A 1 89 ? 11.99689 7.68124 -1.43986 1.000 46.66890 1992 GLN A N 1
ATOM 637 C CA . GLN A 1 89 ? 11.97372 6.62560 -0.43252 1.000 53.28350 1992 GLN A CA 1
ATOM 638 C C . GLN A 1 89 ? 10.82979 5.64736 -0.67878 1.000 50.64816 1992 GLN A C 1
ATOM 639 O O . GLN A 1 89 ? 10.82334 4.53723 -0.13970 1.000 61.47275 1992 GLN A O 1
ATOM 645 N N . LYS A 1 90 ? 9.88161 6.05208 -1.51839 1.000 44.50036 1993 LYS A N 1
ATOM 646 C CA . LYS A 1 90 ? 8.67982 5.25951 -1.75670 1.000 59.72111 1993 LYS A CA 1
ATOM 647 C C . LYS A 1 90 ? 8.83437 4.26248 -2.90208 1.000 62.68851 1993 LYS A C 1
ATOM 648 O O . LYS A 1 90 ? 7.88730 3.55084 -3.23311 1.000 59.77200 1993 LYS A O 1
ATOM 650 N N . SER A 1 91 ? 10.02363 4.21248 -3.50269 1.000 46.52126 1994 SER A N 1
ATOM 651 C CA . SER A 1 91 ? 10.25967 3.34370 -4.64970 1.000 44.80694 1994 SER A CA 1
ATOM 652 C C . SER A 1 91 ? 11.60705 2.64976 -4.56514 1.000 40.32524 1994 SER A C 1
ATOM 653 O O . SER A 1 91 ? 12.59548 3.26564 -4.18794 1.000 40.37759 1994 SER A O 1
ATOM 656 N N . ARG A 1 92 ? 11.64803 1.37166 -4.92891 1.000 40.32806 1995 ARG A N 1
ATOM 657 C CA . ARG A 1 92 ? 12.91804 0.65826 -4.91750 1.000 40.22694 1995 ARG A CA 1
ATOM 658 C C . ARG A 1 92 ? 13.59989 0.66183 -6.28118 1.000 37.26618 1995 ARG A C 1
ATOM 659 O O . ARG A 1 92 ? 14.62909 0.02505 -6.44894 1.000 39.39706 1995 ARG A O 1
ATOM 661 N N . CYS A 1 93 ? 13.05151 1.37161 -7.26297 1.000 36.46616 1996 CYS A N 1
ATOM 662 C CA . CYS A 1 93 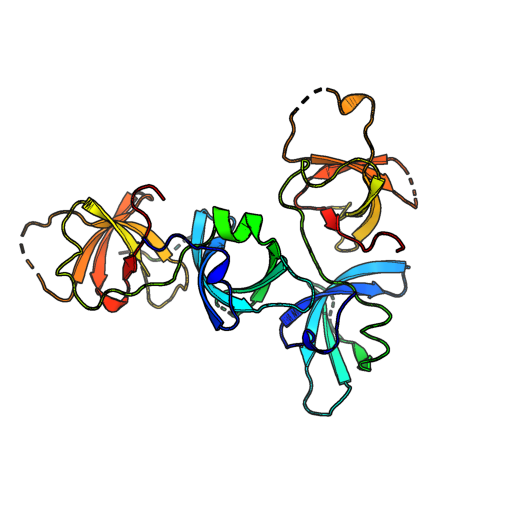? 13.74266 1.43531 -8.54691 1.000 31.69118 1996 CYS A CA 1
ATOM 663 C C . CYS A 1 93 ? 14.85044 2.49346 -8.53102 1.000 35.88811 1996 CYS A C 1
ATOM 664 O O . CYS A 1 93 ? 14.77231 3.52885 -7.84334 1.000 29.90818 1996 CYS A O 1
ATOM 667 N N . LEU A 1 94 ? 15.90286 2.20359 -9.27721 1.000 31.74620 1997 LEU A N 1
ATOM 668 C CA . LEU A 1 94 ? 16.98453 3.15412 -9.45717 1.000 27.08825 1997 LEU A CA 1
ATOM 669 C C . LEU A 1 94 ? 16.93696 3.65806 -10.89416 1.000 29.70715 1997 LEU A C 1
ATOM 670 O O . LEU A 1 94 ? 16.73837 2.87199 -11.82871 1.000 33.31715 1997 LEU A O 1
ATOM 675 N N . TYR A 1 95 ? 17.09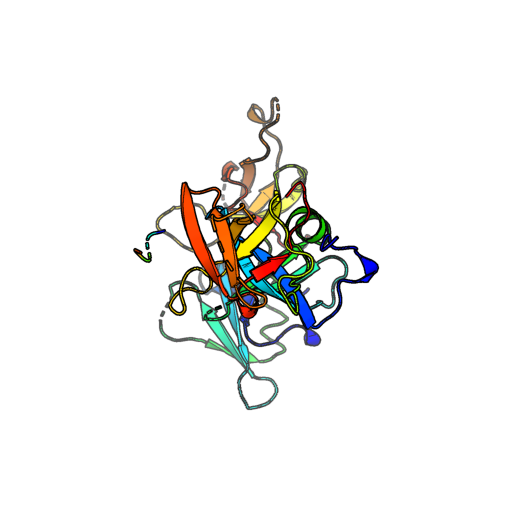519 4.96948 -11.05267 1.000 28.36725 1998 TYR A N 1
ATOM 676 C CA . TYR A 1 95 ? 17.06492 5.58582 -12.36775 1.000 30.42996 1998 TYR A CA 1
ATOM 677 C C . TYR A 1 95 ? 18.46341 5.95991 -12.84500 1.000 25.75629 1998 TYR A C 1
ATOM 678 O O . TYR A 1 95 ? 19.18133 6.66491 -12.15476 1.000 30.06150 1998 TYR A O 1
ATOM 687 N N . PRO A 1 96 ? 18.82585 5.53102 -14.05602 1.000 32.79633 1999 PRO A N 1
ATOM 688 C CA . PRO A 1 96 ? 20.12195 5.89428 -14.63968 1.000 33.14748 1999 PRO A CA 1
ATOM 689 C C . PRO A 1 96 ? 20.19415 7.36627 -15.04972 1.000 33.07003 1999 PRO A C 1
ATOM 690 O O . PRO A 1 96 ? 19.18755 7.95333 -15.45768 1.000 36.58059 1999 PRO A O 1
ATOM 694 N N . GLY A 1 97 ? 21.37884 7.95795 -14.91119 1.000 31.11954 2000 GLY A N 1
ATOM 695 C CA . GLY A 1 97 ? 21.63414 9.30550 -15.39403 1.000 34.88763 2000 GLY A CA 1
ATOM 696 C C . GLY A 1 97 ? 23.09823 9.70249 -15.25703 1.000 33.45029 2000 GLY A C 1
ATOM 697 O O . GLY A 1 97 ? 23.96640 8.85376 -15.09371 1.000 32.00592 2000 GLY A O 1
ATOM 698 N N . ASN A 1 98 ? 23.36808 10.99784 -15.31990 1.000 33.56711 2001 ASN A N 1
ATOM 699 C CA . ASN A 1 98 ? 24.72450 11.50429 -15.14896 1.000 28.31823 2001 ASN A CA 1
ATOM 700 C C . ASN A 1 98 ? 24.74291 12.67605 -14.19547 1.000 30.20268 2001 ASN A C 1
ATOM 701 O O . ASN A 1 98 ? 23.81896 13.48695 -14.17226 1.000 31.83614 2001 ASN A O 1
ATOM 706 N N . VAL A 1 99 ? 25.80898 12.76887 -13.42133 1.000 29.26184 2002 VAL A N 1
ATOM 707 C CA . VAL A 1 99 ? 26.01097 13.91725 -12.56828 1.000 31.03298 2002 VAL A CA 1
ATOM 708 C C . VAL A 1 99 ? 26.25799 15.11202 -13.47909 1.000 33.73651 2002 VAL A C 1
ATOM 709 O O . VAL A 1 99 ? 26.91644 14.98423 -14.51748 1.000 32.52827 2002 VAL A O 1
ATOM 713 N N . VAL A 1 100 ? 25.70165 16.25779 -13.11402 1.000 35.54654 2003 VAL A N 1
ATOM 714 C CA . VAL A 1 100 ? 25.90213 17.47582 -13.88576 1.000 34.75607 2003 VAL A CA 1
ATOM 715 C C . VAL A 1 100 ? 26.34067 18.58930 -12.94685 1.000 42.34221 2003 VAL A C 1
ATOM 716 O O . VAL A 1 100 ? 26.15579 18.50019 -11.73443 1.000 38.49413 2003 VAL A O 1
ATOM 720 N N . ARG A 1 101 ? 26.92361 19.63728 -13.51427 1.000 42.01238 2004 ARG A N 1
ATOM 721 C CA . ARG A 1 101 ? 27.45316 20.74785 -12.73051 1.000 53.43284 2004 ARG A CA 1
ATOM 722 C C . ARG A 1 101 ? 26.30238 21.67400 -12.32364 1.000 61.52177 2004 ARG A C 1
ATOM 723 O O . ARG A 1 101 ? 25.44065 21.98554 -13.13918 1.000 55.83148 2004 ARG A O 1
ATOM 731 N N . GLY A 1 102 ? 26.27173 22.08606 -11.05866 1.000 63.74893 2005 GLY A N 1
ATOM 732 C CA . GLY A 1 102 ? 25.21670 22.96264 -10.57513 1.000 64.01638 2005 GLY A CA 1
ATOM 733 C C . GLY A 1 102 ? 25.55090 24.43348 -10.76172 1.000 79.58328 2005 GLY A C 1
ATOM 734 O O . GLY A 1 102 ? 25.96132 24.85674 -11.84390 1.000 78.35235 2005 GLY A O 1
ATOM 735 N N . ALA A 1 103 ? 25.37662 25.21369 -9.69874 1.000 91.04465 2006 ALA A N 1
ATOM 736 C CA . ALA A 1 103 ? 25.69009 26.63881 -9.72580 1.000 95.25580 2006 ALA A CA 1
ATOM 737 C C . ALA A 1 103 ? 25.91872 27.17619 -8.31637 1.000 101.62988 2006 ALA A C 1
ATOM 738 O O . ALA A 1 103 ? 26.49941 26.49770 -7.46868 1.000 102.71013 2006 ALA A O 1
ATOM 740 N N . ASP A 1 109 ? 29.11478 20.53209 -2.24185 1.000 68.70818 2012 ASP A N 1
ATOM 741 C CA . ASP A 1 109 ? 28.36328 19.64529 -1.36128 1.000 73.77890 2012 ASP A CA 1
ATOM 742 C C . ASP A 1 109 ? 28.95025 18.23790 -1.37737 1.000 71.96057 2012 ASP A C 1
ATOM 743 O O . ASP A 1 109 ? 28.91663 17.54450 -2.39738 1.000 68.92504 2012 ASP A O 1
ATOM 748 N N . LEU A 1 110 ? 29.48045 17.81928 -0.23617 1.000 61.05030 2013 LEU A N 1
ATOM 749 C CA . LEU A 1 110 ? 30.13202 16.52521 -0.13007 1.000 64.18051 2013 LEU A CA 1
ATOM 750 C C . LEU A 1 110 ? 29.11486 15.38436 -0.04158 1.000 63.29997 2013 LEU A C 1
ATOM 751 O O . LEU A 1 110 ? 29.45544 14.22139 -0.30156 1.000 58.41894 2013 LEU A O 1
ATOM 754 N N . ASP A 1 111 ? 27.87264 15.72722 0.30964 1.000 55.77480 2014 ASP A N 1
ATOM 755 C CA . ASP A 1 111 ? 26.83978 14.73380 0.62111 1.000 48.44459 2014 ASP A CA 1
ATOM 756 C C . ASP A 1 111 ? 25.70687 14.63530 -0.39712 1.000 41.78069 2014 ASP A C 1
ATOM 757 O O . ASP A 1 111 ? 24.82690 13.80037 -0.23452 1.000 34.37973 2014 ASP A O 1
ATOM 762 N N . SER A 1 112 ? 25.68892 15.50474 -1.40486 1.000 35.71619 2015 SER A N 1
ATOM 763 C CA . SER A 1 112 ? 24.69857 15.37863 -2.47971 1.000 33.66954 2015 SER A CA 1
ATOM 764 C C . SER A 1 112 ? 25.28890 15.77776 -3.83089 1.000 31.25933 2015 SER A C 1
ATOM 765 O O . SER A 1 112 ? 26.25569 16.53397 -3.88987 1.000 37.92123 2015 SER A O 1
ATOM 768 N N . VAL A 1 113 ? 24.71928 15.24611 -4.90784 1.000 29.75699 2016 VAL A N 1
ATOM 769 C CA . VAL A 1 113 ? 25.10328 15.62725 -6.25905 1.000 32.12862 2016 VAL A CA 1
ATOM 770 C C . VAL A 1 113 ? 23.86266 15.91824 -7.08615 1.000 34.36349 2016 VAL A C 1
ATOM 771 O O . VAL A 1 113 ? 22.77258 15.41143 -6.80569 1.000 33.23980 2016 VAL A O 1
ATOM 775 N N . LEU A 1 114 ? 24.03268 16.74120 -8.10858 1.000 28.07031 2017 LEU A N 1
ATOM 776 C CA . LEU A 1 114 ? 22.93114 17.01209 -9.02837 1.000 30.45698 2017 LEU A CA 1
ATOM 777 C C . LEU A 1 114 ? 23.00084 16.03664 -10.19065 1.000 33.15818 2017 LEU A C 1
ATOM 778 O O . LEU A 1 114 ? 24.05832 15.88594 -10.81728 1.000 31.18308 2017 LEU A O 1
ATOM 783 N N . VAL A 1 115 ? 21.88739 15.35963 -10.46451 1.000 27.44338 2018 VAL A N 1
ATOM 784 C CA . VAL A 1 115 ? 21.86288 14.34400 -11.50532 1.000 30.64113 2018 VAL A CA 1
ATOM 785 C C . VAL A 1 115 ? 20.82848 14.69180 -12.56283 1.000 39.72986 2018 VAL A C 1
ATOM 786 O O . VAL A 1 115 ? 19.71726 15.08762 -12.24865 1.000 35.40920 2018 VAL A O 1
ATOM 790 N N . GLU A 1 116 ? 21.21796 14.55522 -13.82023 1.000 32.72542 2019 GLU A N 1
ATOM 791 C CA . GLU A 1 116 ? 20.28395 14.60433 -14.92378 1.000 34.23183 2019 GLU A CA 1
ATOM 792 C C . GLU A 1 116 ? 19.97686 13.17141 -15.33640 1.000 30.65723 2019 GLU A C 1
ATOM 793 O O . GLU A 1 116 ? 20.88037 12.42272 -15.71239 1.000 35.54429 2019 GLU A O 1
ATOM 799 N N . PHE A 1 117 ? 18.71134 12.77705 -15.24874 1.000 31.89514 2020 PHE A N 1
ATOM 800 C CA . PHE A 1 117 ? 18.36497 11.38630 -15.48852 1.000 31.19496 2020 PHE A CA 1
ATOM 801 C C . PHE A 1 117 ? 18.05221 11.15915 -16.95922 1.000 32.61317 2020 PHE A C 1
ATOM 802 O O . PHE A 1 117 ? 17.61129 12.07925 -17.63948 1.000 35.40693 2020 PHE A O 1
ATOM 810 N N . ASP A 1 118 ? 18.28315 9.94094 -17.44290 1.000 35.61424 2021 ASP A N 1
ATOM 811 C CA . ASP A 1 118 ? 17.97173 9.61001 -18.83502 1.000 38.66196 2021 ASP A CA 1
ATOM 812 C C . ASP A 1 118 ? 16.51597 9.93883 -19.18681 1.000 46.11114 2021 ASP A C 1
ATOM 813 O O . ASP A 1 118 ? 16.20867 10.30525 -20.33324 1.000 41.62660 2021 ASP A O 1
ATOM 818 N N . ASP A 1 119 ? 15.61663 9.82896 -18.20699 1.000 44.17366 2022 ASP A N 1
ATOM 819 C CA . ASP A 1 119 ? 14.19408 10.01633 -18.50442 1.000 47.44273 2022 ASP A CA 1
ATOM 820 C C . ASP A 1 119 ? 13.78617 11.48667 -18.54337 1.000 46.63585 2022 ASP A C 1
ATOM 821 O O . ASP A 1 119 ? 12.62280 11.80073 -18.76190 1.000 48.00065 2022 ASP A O 1
ATOM 826 N N . GLY A 1 120 ? 14.74295 12.37878 -18.31759 1.000 44.38279 2023 GLY A N 1
ATOM 827 C CA . GLY A 1 120 ? 14.50936 13.80195 -18.48988 1.000 45.89019 2023 GLY A CA 1
ATOM 828 C C . GLY A 1 120 ? 14.34549 14.57094 -17.19298 1.000 55.54260 2023 GLY A C 1
ATOM 829 O O . GLY A 1 120 ? 14.32812 15.80784 -17.19122 1.000 50.22400 2023 GLY A O 1
ATOM 830 N N . ASP A 1 121 ? 14.21685 13.84401 -16.08621 1.000 48.91843 2024 ASP A N 1
ATOM 831 C CA . ASP A 1 121 ? 14.14767 14.48159 -14.77835 1.000 47.91980 2024 ASP A CA 1
ATOM 832 C C . ASP A 1 121 ? 15.53099 14.93528 -14.33148 1.000 46.15375 2024 ASP A C 1
ATOM 833 O O . ASP A 1 121 ? 16.54600 14.34513 -14.70216 1.000 39.59485 2024 ASP A O 1
ATOM 838 N N . THR A 1 122 ? 15.55805 15.99929 -13.54124 1.000 37.57542 2025 THR A N 1
ATOM 839 C CA . THR A 1 122 ? 16.79507 16.44477 -12.90373 1.000 38.61475 2025 THR A CA 1
ATOM 840 C C . THR A 1 122 ? 16.50478 16.63988 -11.43315 1.000 44.86586 2025 THR A C 1
ATOM 841 O O . THR A 1 122 ? 15.45218 17.15838 -11.07685 1.000 47.66431 2025 THR A O 1
ATOM 845 N N . GLY A 1 123 ? 17.42185 16.22482 -10.56992 1.000 43.39650 2026 GLY A N 1
ATOM 846 C CA . GLY A 1 123 ? 17.21390 16.43763 -9.15234 1.000 43.03237 2026 GLY A CA 1
ATOM 847 C C . GLY A 1 123 ? 18.46356 16.17900 -8.35081 1.000 40.66751 2026 GLY A C 1
ATOM 848 O O . GLY A 1 123 ? 19.36103 15.44604 -8.80470 1.000 33.51000 2026 GLY A O 1
ATOM 849 N N . HIS A 1 124 ? 18.53762 16.79796 -7.17265 1.000 37.00580 2027 HIS A N 1
ATOM 850 C CA . HIS A 1 124 ? 19.65831 16.54473 -6.27381 1.000 36.70513 2027 HIS A CA 1
ATOM 851 C C . HIS A 1 124 ? 19.43762 15.22310 -5.58583 1.000 33.72448 2027 HIS A C 1
ATOM 852 O O . HIS A 1 124 ? 18.31747 14.89211 -5.19666 1.000 36.53323 2027 HIS A O 1
ATOM 859 N N . ILE A 1 125 ? 20.51478 14.45842 -5.46617 1.000 29.76741 2028 ILE A N 1
ATOM 860 C CA . ILE A 1 125 ? 20.45624 13.13206 -4.88917 1.000 25.79566 2028 ILE A CA 1
ATOM 861 C C . ILE A 1 125 ? 21.47951 13.03417 -3.76604 1.000 34.17122 2028 ILE A C 1
ATOM 862 O O . ILE A 1 125 ? 22.62605 13.42125 -3.95782 1.000 29.47759 2028 ILE A O 1
ATOM 867 N N . ALA A 1 126 ? 21.06191 12.54885 -2.59707 1.000 30.87897 2029 ALA A N 1
ATOM 868 C CA . ALA A 1 126 ? 22.00249 12.28215 -1.51272 1.000 27.69346 2029 ALA A CA 1
ATOM 869 C C . ALA A 1 126 ? 22.99047 11.22001 -1.97618 1.000 32.15312 2029 ALA A C 1
ATOM 870 O O . ALA A 1 126 ? 22.60963 10.25810 -2.64923 1.000 29.46983 2029 ALA A O 1
ATOM 872 N N . VAL A 1 127 ? 24.26354 11.39048 -1.62981 1.000 30.92343 2030 VAL A N 1
ATOM 873 C CA . VAL A 1 127 ? 25.27557 10.43036 -2.07606 1.000 30.04086 2030 VAL A CA 1
ATOM 874 C C . VAL A 1 127 ? 24.92908 8.99760 -1.62972 1.000 29.28097 2030 VAL A C 1
ATOM 875 O O . VAL A 1 127 ? 25.19275 8.05238 -2.35729 1.000 30.47317 2030 VAL A O 1
ATOM 879 N N . SER A 1 128 ? 24.27821 8.83921 -0.47571 1.000 27.97115 2031 SER A N 1
ATOM 880 C CA . SER A 1 128 ? 23.92337 7.49194 -0.00924 1.000 26.89856 2031 SER A CA 1
ATOM 881 C C . SER A 1 128 ? 22.85297 6.82742 -0.90786 1.000 35.62297 2031 SER A C 1
ATOM 882 O O . SER A 1 128 ? 22.65726 5.60071 -0.86351 1.000 29.16593 2031 SER A O 1
ATOM 885 N N . ASN A 1 129 ? 22.18497 7.62911 -1.73818 1.000 27.36584 2032 ASN A N 1
ATOM 886 C CA . ASN A 1 129 ? 21.16826 7.10591 -2.67055 1.000 28.81319 2032 ASN A CA 1
ATOM 887 C C . ASN A 1 129 ? 21.71442 6.97387 -4.08832 1.000 31.79463 2032 ASN A C 1
ATOM 888 O O . ASN A 1 129 ? 20.98129 6.66038 -5.00983 1.000 28.95767 2032 ASN A O 1
ATOM 893 N N . ILE A 1 130 ? 23.01347 7.20208 -4.24650 1.000 26.02662 2033 ILE A N 1
ATOM 894 C CA . ILE A 1 130 ? 23.68172 7.02491 -5.54661 1.000 23.55104 2033 ILE A CA 1
ATOM 895 C C . ILE A 1 130 ? 24.25295 5.62652 -5.63093 1.000 25.81840 2033 ILE A C 1
ATOM 896 O O . ILE A 1 130 ? 24.78145 5.11375 -4.64314 1.000 22.88526 2033 ILE A O 1
ATOM 901 N N . ARG A 1 131 ? 24.18761 5.01579 -6.80858 1.000 26.88819 2034 ARG A N 1
ATOM 902 C CA . ARG A 1 131 ? 24.99269 3.82375 -7.08343 1.000 27.28637 2034 ARG A CA 1
ATOM 903 C C . ARG A 1 131 ? 25.78674 4.06644 -8.34456 1.000 30.15338 2034 ARG A C 1
ATOM 904 O O . ARG A 1 131 ? 25.29050 4.69315 -9.28692 1.000 25.80809 2034 ARG A O 1
ATOM 912 N N . LEU A 1 132 ? 27.01629 3.56145 -8.37143 1.000 21.93726 2035 LEU A N 1
ATOM 913 C CA . LEU A 1 132 ? 27.87434 3.76305 -9.53294 1.000 23.17815 2035 LEU A CA 1
ATOM 914 C C . LEU A 1 132 ? 27.42134 2.89533 -10.69187 1.000 33.77464 2035 LEU A C 1
ATOM 915 O O . LEU A 1 132 ? 26.81744 1.83918 -10.49231 1.000 37.49505 2035 LEU A O 1
ATOM 920 N N . LEU A 1 133 ? 27.70143 3.35598 -11.90775 1.000 29.41715 2036 LEU A N 1
ATOM 921 C CA . LEU A 1 133 ? 27.44823 2.56388 -13.09715 1.000 29.79575 2036 LEU A CA 1
ATOM 922 C C . LEU A 1 133 ? 28.68477 2.56115 -13.99295 1.000 37.99386 2036 LEU A C 1
ATOM 923 O O . LEU A 1 133 ? 29.51533 3.46166 -13.90394 1.000 40.76133 2036 LEU A O 1
ATOM 928 N N . PRO A 1 134 ? 28.82050 1.53299 -14.84476 1.000 41.76217 2037 PRO A N 1
ATOM 929 C CA . PRO A 1 134 ? 29.84457 1.59334 -15.89540 1.000 44.15254 2037 PRO A CA 1
ATOM 930 C C . PRO A 1 134 ? 29.56889 2.76303 -16.82886 1.000 51.60648 2037 PRO A C 1
ATOM 931 O O . PRO A 1 134 ? 28.40927 2.97612 -17.18616 1.000 43.41372 2037 PRO A O 1
ATOM 935 N N . PRO A 1 135 ? 30.61903 3.50944 -17.21758 1.000 61.15488 2038 PRO A N 1
ATOM 936 C CA . PRO A 1 135 ? 30.51970 4.70272 -18.06920 1.000 63.72538 2038 PRO A CA 1
ATOM 937 C C . PRO A 1 135 ? 29.63396 4.49964 -19.29961 1.000 68.16903 2038 PRO A C 1
ATOM 938 O O . PRO A 1 135 ? 28.85049 5.38431 -19.64396 1.000 71.11489 2038 PRO A O 1
ATOM 942 N N . ASP A 1 136 ? 29.75674 3.34378 -19.94396 1.000 64.74823 2039 ASP A N 1
ATOM 943 C CA . ASP A 1 136 ? 29.00696 3.07022 -21.16225 1.000 67.90687 2039 ASP A CA 1
ATOM 944 C C . ASP A 1 136 ? 27.79114 2.17971 -20.91241 1.000 65.64129 2039 ASP A C 1
ATOM 945 O O . ASP A 1 136 ? 27.41277 1.38239 -21.77026 1.000 63.13815 2039 ASP A O 1
ATOM 947 N N . PHE A 1 137 ? 27.17590 2.31326 -19.74270 1.000 66.81472 2040 PHE A N 1
ATOM 948 C CA . PHE A 1 137 ? 26.01590 1.48971 -19.42941 1.000 70.17894 2040 PHE A CA 1
ATOM 949 C C . PHE A 1 137 ? 24.76286 2.04485 -20.09383 1.000 65.93666 2040 PHE A C 1
ATOM 950 O O . PHE A 1 137 ? 24.01027 1.30255 -20.72173 1.000 78.38706 2040 PHE A O 1
ATOM 958 N N . THR B 1 6 ? 16.52974 -32.69558 -10.84036 1.000 65.91139 1909 THR B N 1
ATOM 959 C CA . THR B 1 6 ? 17.04081 -31.46319 -11.43641 1.000 76.30165 1909 THR B CA 1
ATOM 960 C C . THR B 1 6 ? 17.14185 -30.37358 -10.37394 1.000 81.13515 1909 THR B C 1
ATOM 961 O O . THR B 1 6 ? 18.16892 -29.70224 -10.25105 1.000 88.56358 1909 THR B O 1
ATOM 965 N N . ILE B 1 7 ? 16.06935 -30.19932 -9.60763 1.000 65.44362 1910 ILE B N 1
ATOM 966 C CA . ILE B 1 7 ? 16.15202 -29.37648 -8.41921 1.000 42.59619 1910 ILE B CA 1
ATOM 967 C C . ILE B 1 7 ? 16.89361 -30.15918 -7.34957 1.000 44.18877 1910 ILE B C 1
ATOM 968 O O . ILE B 1 7 ? 16.56141 -31.31663 -7.06674 1.000 44.28898 1910 ILE B O 1
ATOM 973 N N . HIS B 1 8 ? 17.92056 -29.53506 -6.78171 1.000 47.36865 1911 HIS B N 1
ATOM 974 C CA . HIS B 1 8 ? 18.66756 -30.11872 -5.67654 1.000 44.97933 1911 HIS B CA 1
ATOM 975 C C . HIS B 1 8 ? 18.09838 -29.60647 -4.36680 1.000 46.79594 1911 HIS B C 1
ATOM 976 O O . HIS B 1 8 ? 17.62116 -28.47316 -4.29666 1.000 39.08431 1911 HIS B O 1
ATOM 983 N N . LYS B 1 9 ? 18.14717 -30.43084 -3.32365 1.000 46.77528 1912 LYS B N 1
ATOM 984 C CA . LYS B 1 9 ? 17.50235 -30.07338 -2.06639 1.000 42.10680 1912 LYS B CA 1
ATOM 985 C C . LYS B 1 9 ? 18.09157 -28.79611 -1.48589 1.000 41.89441 1912 LYS B C 1
ATOM 986 O O . LYS B 1 9 ? 17.38133 -28.00933 -0.85367 1.000 40.41721 1912 LYS B O 1
ATOM 992 N N . GLU B 1 10 ? 19.38885 -28.60329 -1.71836 1.000 46.32098 1913 GLU B N 1
ATOM 993 C CA . GLU B 1 10 ? 20.11259 -27.42663 -1.24476 1.000 53.26616 1913 GLU B CA 1
ATOM 994 C C . GLU B 1 10 ? 19.44468 -26.12454 -1.69355 1.000 48.45370 1913 GLU B C 1
ATOM 995 O O . GLU B 1 10 ? 19.46090 -25.12220 -0.98474 1.000 53.05799 1913 GLU B O 1
ATOM 1001 N N . ASP B 1 11 ? 18.85238 -26.15722 -2.87712 1.000 42.21141 1914 ASP B N 1
ATOM 1002 C CA . ASP B 1 11 ? 18.36989 -24.94505 -3.53512 1.000 42.85948 1914 ASP B CA 1
ATOM 1003 C C . ASP B 1 11 ? 16.91903 -24.61061 -3.17657 1.000 48.29275 1914 ASP B C 1
ATOM 1004 O O . ASP B 1 11 ? 16.39513 -23.56041 -3.57362 1.000 36.14756 1914 ASP B O 1
ATOM 1009 N N . LEU B 1 12 ? 16.27587 -25.50335 -2.42372 1.000 36.93959 1915 LEU B N 1
ATOM 1010 C CA . LEU B 1 12 ? 14.91629 -25.27866 -1.97119 1.000 41.24529 1915 LEU B CA 1
ATOM 1011 C C . LEU B 1 12 ? 14.88457 -24.27230 -0.83940 1.000 47.62416 1915 LEU B C 1
ATOM 1012 O O . LEU B 1 12 ? 14.73490 -24.63056 0.32840 1.000 51.29262 1915 LEU B O 1
ATOM 1017 N N . GLN B 1 13 ? 15.03391 -23.00675 -1.19873 1.000 41.61430 1916 GLN B N 1
ATOM 1018 C CA . GLN B 1 13 ? 15.00939 -21.92663 -0.23501 1.000 39.43333 1916 GLN B CA 1
ATOM 1019 C C . GLN B 1 13 ? 13.79474 -21.08448 -0.54117 1.000 36.90793 1916 GLN B C 1
ATOM 1020 O O . GLN B 1 13 ? 13.22877 -21.19179 -1.62600 1.000 35.10055 1916 GLN B O 1
ATOM 1026 N N . ASP B 1 14 ? 13.37412 -20.25339 0.39920 1.000 34.64942 1917 ASP B N 1
ATOM 1027 C CA . ASP B 1 14 ? 12.14923 -19.49199 0.19301 1.000 35.53738 1917 ASP B CA 1
ATOM 1028 C C . ASP B 1 14 ? 12.25721 -18.57374 -1.02860 1.000 37.89102 1917 ASP B C 1
ATOM 1029 O O . ASP B 1 14 ? 13.25043 -17.85111 -1.19443 1.000 38.60507 1917 ASP B O 1
ATOM 1034 N N . GLY B 1 15 ? 11.24454 -18.64260 -1.88579 1.000 33.83724 1918 GLY B N 1
ATOM 1035 C CA . GLY B 1 15 ? 11.14433 -17.80427 -3.06499 1.000 26.93800 1918 GLY B CA 1
ATOM 1036 C C . GLY B 1 15 ? 11.72708 -18.41028 -4.34155 1.000 29.44274 1918 GLY B C 1
ATOM 1037 O O . GLY B 1 15 ? 11.65105 -17.78588 -5.40324 1.000 30.18212 1918 GLY B O 1
ATOM 1038 N N . LEU B 1 16 ? 12.30189 -19.60912 -4.26348 1.000 30.69065 1919 LEU B N 1
ATOM 1039 C CA . LEU B 1 16 ? 12.81820 -20.26507 -5.48138 1.000 29.12163 1919 LEU B CA 1
ATOM 1040 C C . LEU B 1 16 ? 11.71642 -20.41511 -6.53447 1.000 27.42123 1919 LEU B C 1
ATOM 1041 O O . LEU B 1 16 ? 10.66382 -20.98271 -6.26794 1.000 27.79635 1919 LEU B O 1
ATOM 1046 N N . PRO B 1 17 ? 11.95882 -19.89509 -7.74478 1.000 26.31967 1920 PRO B N 1
ATOM 1047 C CA . PRO B 1 17 ? 10.96801 -20.03063 -8.81294 1.000 24.61644 1920 PRO B CA 1
ATOM 1048 C C . PRO B 1 17 ? 10.95480 -21.43915 -9.40714 1.000 24.88999 1920 PRO B C 1
ATOM 1049 O O . PRO B 1 17 ? 11.98779 -21.96914 -9.86609 1.000 28.78388 1920 PRO B O 1
ATOM 1053 N N . VAL B 1 18 ? 9.78020 -22.04635 -9.38422 1.000 24.24901 1921 VAL B N 1
ATOM 1054 C CA . VAL B 1 18 ? 9.62074 -23.38250 -9.92210 1.000 24.81913 1921 VAL B CA 1
ATOM 1055 C C . VAL B 1 18 ? 8.41778 -23.48481 -10.83619 1.000 26.18219 1921 VAL B C 1
ATOM 1056 O O . VAL B 1 18 ? 7.56044 -22.58724 -10.88408 1.000 30.12846 1921 VAL B O 1
ATOM 1060 N N . LEU B 1 19 ? 8.37923 -24.58625 -11.58209 1.000 27.51019 1922 LEU B N 1
ATOM 1061 C CA . LEU B 1 19 ? 7.18632 -25.03060 -12.27406 1.000 25.45774 1922 LEU B CA 1
ATOM 1062 C C . LEU B 1 19 ? 6.72824 -26.31398 -11.60455 1.000 29.74781 1922 LEU B C 1
ATOM 1063 O O . LEU B 1 19 ? 7.56117 -27.16177 -11.28146 1.000 33.09401 1922 LEU B O 1
ATOM 1068 N N . ILE B 1 20 ? 5.41966 -26.45935 -11.39186 1.000 34.81251 1923 ILE B N 1
ATOM 1069 C CA . ILE B 1 20 ? 4.88018 -27.68740 -10.81219 1.000 40.09004 1923 ILE B CA 1
ATOM 1070 C C . ILE B 1 20 ? 3.70329 -28.18827 -11.62804 1.000 35.77369 1923 ILE B C 1
ATOM 1071 O O . ILE B 1 20 ? 2.91837 -27.39261 -12.14292 1.000 41.81303 1923 ILE B O 1
ATOM 1076 N N . PRO B 1 21 ? 3.56281 -29.51386 -11.73195 1.000 46.08129 1924 PRO B N 1
ATOM 1077 C CA . PRO B 1 21 ? 2.36805 -30.10487 -12.34610 1.000 51.50923 1924 PRO B CA 1
ATOM 1078 C C . PRO B 1 21 ? 1.12439 -29.98682 -11.46236 1.000 62.38764 1924 PRO B C 1
ATOM 1079 O O . PRO B 1 21 ? 1.23034 -30.01460 -10.23372 1.000 58.59426 1924 PRO B O 1
ATOM 1083 N N . LYS B 1 22 ? -0.03976 -29.84891 -12.09118 1.000 65.85432 1925 LYS B N 1
ATOM 1084 C CA . LYS B 1 22 ? -1.31280 -29.95235 -11.38416 1.000 64.56568 1925 LYS B CA 1
ATOM 1085 C C . LYS B 1 22 ? -2.05229 -31.19541 -11.84887 1.000 70.28221 1925 LYS B C 1
ATOM 1086 O O . LYS B 1 22 ? -1.50206 -32.01217 -12.59091 1.000 64.93862 1925 LYS B O 1
ATOM 1092 N N . GLU B 1 23 ? -3.31177 -31.31541 -11.43582 1.000 75.03772 1926 GLU B N 1
ATOM 1093 C CA . GLU B 1 23 ? -4.13296 -32.47768 -11.76536 1.000 77.76660 1926 GLU B CA 1
ATOM 1094 C C . GLU B 1 23 ? -4.51501 -32.54790 -13.24501 1.000 84.08529 1926 GLU B C 1
ATOM 1095 O O . GLU B 1 23 ? -5.15942 -33.50342 -13.67668 1.000 87.23636 1926 GLU B O 1
ATOM 1097 N N . ASP B 1 24 ? -4.11845 -31.54299 -14.01940 1.000 74.30469 1927 ASP B N 1
ATOM 1098 C CA . ASP B 1 24 ? -4.47101 -31.49333 -15.43222 1.000 77.54385 1927 ASP B CA 1
ATOM 1099 C C . ASP B 1 24 ? -3.30938 -31.88360 -16.34817 1.000 75.02269 1927 ASP B C 1
ATOM 1100 O O . ASP B 1 24 ? -3.41352 -31.75401 -17.57116 1.000 67.72691 1927 ASP B O 1
ATOM 1105 N N . SER B 1 25 ? -2.21996 -32.36020 -15.74505 1.000 70.46893 1928 SER B N 1
ATOM 1106 C CA . SER B 1 25 ? -1.00358 -32.76071 -16.46159 1.000 76.48609 1928 SER B CA 1
ATOM 1107 C C . SER B 1 25 ? -0.35040 -31.58584 -17.19234 1.000 67.08494 1928 SER B C 1
ATOM 1108 O O . SER B 1 25 ? 0.36348 -31.76753 -18.17934 1.000 62.16829 1928 SER B O 1
ATOM 1111 N N . LEU B 1 26 ? -0.60212 -30.38164 -16.69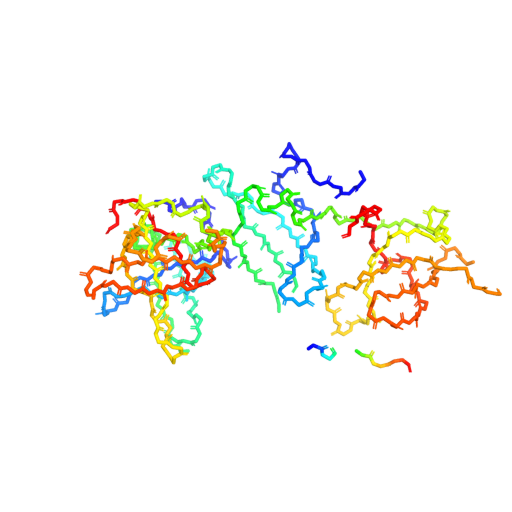323 1.000 56.51793 1929 LEU B N 1
ATOM 1112 C CA . LEU B 1 26 ? 0.03947 -29.18561 -17.20900 1.000 55.39566 1929 LEU B CA 1
ATOM 1113 C C . LEU B 1 26 ? 0.90018 -28.55821 -16.12436 1.000 47.02739 1929 LEU B C 1
ATOM 1114 O O . LEU B 1 26 ? 0.71196 -28.82236 -14.93919 1.000 48.55566 1929 LEU B O 1
ATOM 1119 N N . LEU B 1 27 ? 1.84398 -27.72206 -16.52836 1.000 41.79590 1930 LEU B N 1
ATOM 1120 C CA . LEU B 1 27 ? 2.73193 -27.08772 -15.57036 1.000 38.22347 1930 LEU B CA 1
ATOM 1121 C C . LEU B 1 27 ? 2.20627 -25.71723 -15.17232 1.000 36.44135 1930 LEU B C 1
ATOM 1122 O O . LEU B 1 27 ? 1.53988 -25.04172 -15.97039 1.000 38.49363 1930 LEU B O 1
ATOM 1127 N N . TYR B 1 28 ? 2.52287 -25.31834 -13.93825 1.000 33.89304 1931 TYR B N 1
ATOM 1128 C CA . TYR B 1 28 ? 2.21195 -23.98415 -13.43957 1.000 37.08892 1931 TYR B CA 1
ATOM 1129 C C . TYR B 1 28 ? 3.40560 -23.36582 -12.72336 1.000 34.45047 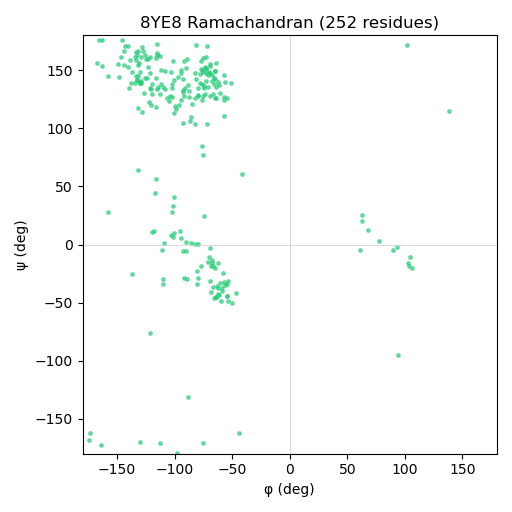1931 TYR B C 1
ATOM 1130 O O . TYR B 1 28 ? 4.10846 -24.04843 -11.95737 1.000 31.96293 1931 TYR B O 1
ATOM 1139 N N . ALA B 1 29 ? 3.63632 -22.07414 -12.95848 1.000 31.22891 1932 ALA B N 1
ATOM 1140 C CA . ALA B 1 29 ? 4.75278 -21.37671 -12.31101 1.000 26.60006 1932 ALA B CA 1
ATOM 1141 C C . ALA B 1 29 ? 4.37131 -20.95119 -10.89101 1.000 33.24722 1932 ALA B C 1
ATOM 1142 O O . ALA B 1 29 ? 3.22823 -20.53717 -10.62951 1.000 33.52875 1932 ALA B O 1
ATOM 1144 N N . GLY B 1 30 ? 5.32807 -21.04944 -9.98358 1.000 33.44700 1933 GLY B N 1
ATOM 1145 C CA . GLY B 1 30 ? 5.06985 -20.72824 -8.59426 1.000 34.72539 1933 GLY B CA 1
ATOM 1146 C C . GLY B 1 30 ? 6.38265 -20.54474 -7.88335 1.000 37.89968 1933 GLY B C 1
ATOM 1147 O O . GLY B 1 30 ? 7.43602 -20.54114 -8.51619 1.000 34.52903 1933 GLY B O 1
ATOM 1148 N N . SER B 1 31 ? 6.33596 -20.39164 -6.56609 1.000 29.50064 1934 SER B N 1
ATOM 1149 C CA . SER B 1 31 ? 7.56497 -20.27344 -5.82112 1.000 30.06542 1934 SER B CA 1
ATOM 1150 C C . SER B 1 31 ? 7.49363 -21.10164 -4.55481 1.000 28.10008 1934 SER B C 1
ATOM 1151 O O . SER B 1 31 ? 6.41500 -21.29032 -3.95440 1.000 27.62934 1934 SER B O 1
ATOM 1154 N N . VAL B 1 32 ? 8.65616 -21.60006 -4.17342 1.000 25.70696 1935 VAL B N 1
ATOM 1155 C CA . VAL B 1 32 ? 8.78982 -22.45169 -2.99943 1.000 25.09693 1935 VAL B CA 1
ATOM 1156 C C . VAL B 1 32 ? 8.60234 -21.61347 -1.75711 1.000 32.50398 1935 VAL B C 1
ATOM 1157 O O . VAL B 1 32 ? 9.14205 -20.51360 -1.64877 1.000 32.01441 1935 VAL B O 1
ATOM 1161 N N . ARG B 1 33 ? 7.82677 -22.13354 -0.82218 1.000 28.85187 1936 ARG B N 1
ATOM 1162 C CA . ARG B 1 33 ? 7.77444 -21.54214 0.49403 1.000 29.53907 1936 ARG B CA 1
ATOM 1163 C C . ARG B 1 33 ? 8.21241 -22.57045 1.51609 1.000 32.60333 1936 ARG B C 1
ATOM 1164 O O . ARG B 1 33 ? 7.61887 -23.64389 1.62408 1.000 30.31865 1936 ARG B O 1
ATOM 1172 N N . THR B 1 34 ? 9.28035 -22.25038 2.23647 1.000 30.14869 1937 THR B N 1
ATOM 1173 C CA . THR B 1 34 ? 9.75349 -23.11225 3.29770 1.000 30.55197 1937 THR B CA 1
ATOM 1174 C C . THR B 1 34 ? 8.86391 -22.91267 4.51302 1.000 38.84417 1937 THR B C 1
ATOM 1175 O O . THR B 1 34 ? 8.33274 -21.81628 4.73376 1.000 41.70317 1937 THR B O 1
ATOM 1179 N N . LEU B 1 35 ? 8.68034 -23.99312 5.26153 1.000 32.27218 1938 LEU B N 1
ATOM 1180 C CA . LEU B 1 35 ? 7.91436 -23.98476 6.49411 1.000 38.57499 1938 LEU B CA 1
ATOM 1181 C C . LEU B 1 35 ? 8.85741 -24.30020 7.64756 1.000 41.92875 1938 LEU B C 1
ATOM 1182 O O . LEU B 1 35 ? 9.97357 -24.76234 7.42270 1.000 45.14621 1938 LEU B O 1
ATOM 1187 N N . GLN B 1 36 ? 8.42782 -24.04558 8.87601 1.000 41.43525 1939 GLN B N 1
ATOM 1188 C CA . GLN B 1 36 ? 9.29612 -24.30833 10.02608 1.000 54.44542 1939 GLN B CA 1
ATOM 1189 C C . GLN B 1 36 ? 9.65193 -25.79360 10.22002 1.000 53.32141 1939 GLN B C 1
ATOM 1190 O O . GLN B 1 36 ? 10.81603 -26.10916 10.46314 1.000 46.02659 1939 GLN B O 1
ATOM 1196 N N . PRO B 1 37 ? 8.67136 -26.71229 10.11306 1.000 48.01111 1940 PRO B N 1
ATOM 1197 C CA . PRO B 1 37 ? 9.09904 -28.10019 10.31866 1.000 49.68118 1940 PRO B CA 1
ATOM 1198 C C . PRO B 1 37 ? 9.99042 -28.60453 9.19229 1.000 47.62781 1940 PRO B C 1
ATOM 1199 O O . PRO B 1 37 ? 9.83369 -28.18626 8.03823 1.000 39.73049 1940 PRO B O 1
ATOM 1203 N N . PRO B 1 38 ? 10.93200 -29.49773 9.52241 1.000 61.93115 1941 PRO B N 1
ATOM 1204 C CA . PRO B 1 38 ? 11.80496 -30.03775 8.47694 1.000 64.35617 1941 PRO B CA 1
ATOM 1205 C C . PRO B 1 38 ? 11.00111 -30.86630 7.48390 1.000 60.23835 1941 PRO B C 1
ATOM 1206 O O . PRO B 1 38 ? 9.97489 -31.43929 7.86758 1.000 59.12257 1941 PRO B O 1
ATOM 1210 N N . ASP B 1 39 ? 11.45231 -30.88496 6.23335 1.000 55.92536 1942 ASP B N 1
ATOM 1211 C CA . ASP B 1 39 ? 10.93521 -31.77597 5.19272 1.000 65.66278 1942 ASP B CA 1
ATOM 1212 C C . ASP B 1 39 ? 9.59930 -31.33456 4.60575 1.000 57.70801 1942 ASP B C 1
ATOM 1213 O O . ASP B 1 39 ? 9.05551 -32.02022 3.74780 1.000 64.62580 1942 ASP B O 1
ATOM 1218 N N . ILE B 1 40 ? 9.06091 -30.19583 5.02766 1.000 44.78637 1943 ILE B N 1
ATOM 1219 C CA . ILE B 1 40 ? 7.84081 -29.74620 4.37246 1.000 38.09780 1943 ILE B CA 1
ATOM 1220 C C . ILE B 1 40 ? 7.91202 -28.34325 3.78513 1.000 28.50701 1943 ILE B C 1
ATOM 1221 O O . ILE B 1 40 ? 8.50606 -27.42102 4.34826 1.000 32.89361 1943 ILE B O 1
ATOM 1226 N N . TYR B 1 41 ? 7.25019 -28.20956 2.64854 1.000 27.34487 1944 TYR B N 1
ATOM 1227 C CA . TYR B 1 41 ? 7.27044 -27.00718 1.83109 1.000 25.88978 1944 TYR B CA 1
ATOM 1228 C C . TYR B 1 41 ? 5.88825 -26.73874 1.31822 1.000 28.21139 1944 TYR B C 1
ATOM 1229 O O . TYR B 1 41 ? 5.08205 -27.66479 1.19978 1.000 29.50822 1944 TYR B O 1
ATOM 1238 N N . SER B 1 42 ? 5.63964 -25.49542 0.93420 1.000 28.95275 1945 SER B N 1
ATOM 1239 C CA . SER B 1 42 ? 4.42540 -25.17673 0.22318 1.000 31.56728 1945 SER B CA 1
ATOM 1240 C C . SER B 1 42 ? 4.83245 -24.56182 -1.11033 1.000 33.55906 1945 SER B C 1
ATOM 1241 O O . SER B 1 42 ? 5.97546 -24.12116 -1.27605 1.000 32.40342 1945 SER B O 1
ATOM 1244 N N . ILE B 1 43 ? 3.91646 -24.54171 -2.07062 1.000 28.29908 1946 ILE B N 1
ATOM 1245 C CA . ILE B 1 43 ? 4.17059 -23.80724 -3.30474 1.000 31.45925 1946 ILE B CA 1
ATOM 1246 C C . ILE B 1 43 ? 3.12885 -22.72389 -3.46990 1.000 30.05218 1946 ILE B C 1
ATOM 1247 O O . ILE B 1 43 ? 1.93605 -22.97517 -3.32211 1.000 39.01172 1946 ILE B O 1
ATOM 1252 N N . VAL B 1 44 ? 3.58717 -21.50539 -3.73196 1.000 30.40970 1947 VAL B N 1
ATOM 1253 C CA . VAL B 1 44 ? 2.70388 -20.38146 -3.97351 1.000 39.28819 1947 VAL B CA 1
ATOM 1254 C C . VAL B 1 44 ? 2.59977 -20.17721 -5.46956 1.000 40.81354 1947 VAL B C 1
ATOM 1255 O O . VAL B 1 44 ? 3.60452 -19.89438 -6.11094 1.000 35.49642 1947 VAL B O 1
ATOM 1259 N N . ILE B 1 45 ? 1.40324 -20.34170 -6.02654 1.000 39.84179 1948 ILE B N 1
ATOM 1260 C CA . ILE B 1 45 ? 1.23758 -20.27542 -7.48172 1.000 46.83531 1948 ILE B CA 1
ATOM 1261 C C . ILE B 1 45 ? 0.88224 -18.86370 -7.95187 1.000 56.89817 1948 ILE B C 1
ATOM 1262 O O . ILE B 1 45 ? 0.01353 -18.20642 -7.37501 1.000 52.59419 1948 ILE B O 1
ATOM 1267 N N . GLU B 1 46 ? 1.57527 -18.39514 -8.98883 1.000 61.12883 1949 GLU B N 1
ATOM 1268 C CA . GLU B 1 46 ? 1.24401 -17.11493 -9.60519 1.000 68.16772 1949 GLU B CA 1
ATOM 1269 C C . GLU B 1 46 ? -0.21191 -17.15210 -10.06754 1.000 77.36902 1949 GLU B C 1
ATOM 1270 O O . GLU B 1 46 ? -0.55807 -17.88268 -10.99667 1.000 73.71608 1949 GLU B O 1
ATOM 1272 N N . GLY B 1 47 ? -1.06185 -16.38207 -9.39233 1.000 89.21053 1950 GLY B N 1
ATOM 1273 C CA . GLY B 1 47 ? -2.49568 -16.42385 -9.62577 1.000 86.13449 1950 GLY B CA 1
ATOM 1274 C C . GLY B 1 47 ? -3.19642 -17.37714 -8.67268 1.000 84.17923 1950 GLY B C 1
ATOM 1275 O O . GLY B 1 47 ? -3.54270 -17.00924 -7.54629 1.000 79.02070 1950 GLY B O 1
ATOM 1276 N N . GLU B 1 48 ? -3.39672 -18.61124 -9.12846 1.000 84.98221 1951 GLU B N 1
ATOM 1277 C CA . GLU B 1 48 ? -4.08183 -19.63576 -8.34411 1.000 79.56771 1951 GLU B CA 1
ATOM 1278 C C . GLU B 1 48 ? -3.80522 -21.02586 -8.90978 1.000 68.03327 1951 GLU B C 1
ATOM 1279 O O . GLU B 1 48 ? -3.68274 -21.19388 -10.12761 1.000 62.95718 1951 GLU B O 1
ATOM 1281 N N . ASN B 1 51 ? -5.29507 -18.46756 -3.45229 1.000 69.88106 1954 ASN B N 1
ATOM 1282 C CA . ASN B 1 51 ? -6.01917 -19.72379 -3.30334 1.000 77.83684 1954 ASN B CA 1
ATOM 1283 C C . ASN B 1 51 ? -5.27061 -20.70754 -2.40935 1.000 64.65979 1954 ASN B C 1
ATOM 1284 O O . ASN B 1 51 ? -4.12843 -20.45869 -2.02517 1.000 66.72537 1954 ASN B O 1
ATOM 1289 N N . ARG B 1 52 ? -5.91947 -21.82030 -2.07681 1.000 52.38056 1955 ARG B N 1
ATOM 1290 C CA . ARG B 1 52 ? -5.32730 -22.80688 -1.17164 1.000 44.79791 1955 ARG B CA 1
ATOM 1291 C C . ARG B 1 52 ? -4.05813 -23.45477 -1.73694 1.000 45.77447 1955 ARG B C 1
ATOM 1292 O O . ARG B 1 52 ? -4.05175 -23.98994 -2.84639 1.000 55.84685 1955 ARG B O 1
ATOM 1300 N N . GLN B 1 53 ? -2.98175 -23.39771 -0.96133 1.000 41.71212 1956 GLN B N 1
ATOM 1301 C CA . GLN B 1 53 ? -1.72801 -24.03806 -1.34997 1.000 39.69566 1956 GLN B CA 1
ATOM 1302 C C . GLN B 1 53 ? -1.75450 -25.52316 -1.03763 1.000 30.80743 1956 GLN B C 1
ATOM 1303 O O . GLN B 1 53 ? -2.66186 -26.01583 -0.36422 1.000 40.51267 1956 GLN B O 1
ATOM 1309 N N . ARG B 1 54 ? -0.72427 -26.21996 -1.50530 1.000 35.44366 1957 ARG B N 1
ATOM 1310 C CA . ARG B 1 54 ? -0.52559 -27.61442 -1.16616 1.000 38.17708 1957 ARG B CA 1
ATOM 1311 C C . ARG B 1 54 ? 0.82370 -27.78751 -0.45724 1.000 31.99647 1957 ARG B C 1
ATOM 1312 O O . ARG B 1 54 ? 1.81740 -27.18607 -0.84964 1.000 35.88832 1957 ARG B O 1
ATOM 1320 N N . ILE B 1 55 ? 0.84606 -28.60586 0.59499 1.000 32.03604 1958 ILE B N 1
ATOM 1321 C CA . ILE B 1 55 ? 2.08798 -28.87258 1.31735 1.000 26.89096 1958 ILE B CA 1
ATOM 1322 C C . ILE B 1 55 ? 2.78094 -30.10466 0.75820 1.000 31.53664 1958 ILE B C 1
ATOM 1323 O O . ILE B 1 55 ? 2.14914 -31.13649 0.57405 1.000 30.48760 1958 ILE B O 1
ATOM 1328 N N . TYR B 1 56 ? 4.07750 -29.97411 0.48512 1.000 28.29619 1959 TYR B N 1
ATOM 1329 C CA . TYR B 1 56 ? 4.88240 -31.03193 -0.12890 1.000 30.28212 1959 TYR B CA 1
ATOM 1330 C C . TYR B 1 56 ? 5.97703 -31.49444 0.81324 1.000 32.07159 1959 TYR B C 1
ATOM 1331 O O . TYR B 1 56 ? 6.56101 -30.68068 1.52692 1.000 30.60526 1959 TYR B O 1
ATOM 1340 N N . SER B 1 57 ? 6.25324 -32.79558 0.79549 1.000 34.60958 1960 SER B N 1
ATOM 1341 C CA . SER B 1 57 ? 7.46804 -33.32163 1.38388 1.000 34.20594 1960 SER B CA 1
ATOM 1342 C C . SER B 1 57 ? 8.62428 -32.93307 0.46534 1.000 34.62973 1960 SER B C 1
ATOM 1343 O O . SER B 1 57 ? 8.40716 -32.60233 -0.70399 1.000 30.42920 1960 SER B O 1
ATOM 1346 N N . LEU B 1 58 ? 9.84613 -32.96825 0.98447 1.000 30.90196 1961 LEU B N 1
ATOM 1347 C CA . LEU B 1 58 ? 11.02740 -32.75691 0.14753 1.000 29.56572 1961 LEU B CA 1
ATOM 1348 C C . LEU B 1 58 ? 11.03402 -33.72204 -1.04283 1.000 34.76178 1961 LEU B C 1
ATOM 1349 O O . LEU B 1 58 ? 11.32605 -33.33042 -2.17824 1.000 34.25020 1961 LEU B O 1
ATOM 1354 N N . GLU B 1 59 ? 10.71218 -34.98419 -0.77013 1.000 31.98030 1962 GLU B N 1
ATOM 1355 C CA . GLU B 1 59 ? 10.74355 -36.03326 -1.79058 1.000 36.74914 1962 GLU B CA 1
ATOM 1356 C C . GLU B 1 59 ? 9.79115 -35.71694 -2.94455 1.000 32.65626 1962 GLU B C 1
ATOM 1357 O O . GLU B 1 59 ? 10.17270 -35.79437 -4.11063 1.000 35.73921 1962 GLU B O 1
ATOM 1363 N N . GLN B 1 60 ? 8.55365 -35.35029 -2.61868 1.000 33.39205 1963 GLN B N 1
ATOM 1364 C CA A GLN B 1 60 ? 7.53557 -35.02305 -3.62086 0.593 37.23144 1963 GLN B CA 1
ATOM 1365 C CA B GLN B 1 60 ? 7.58552 -35.07969 -3.67501 0.407 36.65511 1963 GLN B CA 1
ATOM 1366 C C . GLN B 1 60 ? 7.98009 -33.84941 -4.48482 1.000 35.30339 1963 GLN B C 1
ATOM 1367 O O . GLN B 1 60 ? 7.81437 -33.84574 -5.70787 1.000 37.34378 1963 GLN B O 1
ATOM 1378 N N . LEU B 1 61 ? 8.52633 -32.82978 -3.82910 1.000 37.40698 1964 LEU B N 1
ATOM 1379 C CA . LEU B 1 61 ? 8.97077 -31.63749 -4.55682 1.000 38.03806 1964 LEU B CA 1
ATOM 1380 C C . LEU B 1 61 ? 10.07814 -31.96246 -5.53547 1.000 44.15941 1964 LEU B C 1
ATOM 1381 O O . LEU B 1 61 ? 10.06968 -31.48496 -6.67069 1.000 46.91798 1964 LEU B O 1
ATOM 1386 N N . LEU B 1 62 ? 11.03327 -32.77966 -5.10500 1.000 36.55402 1965 LEU B N 1
ATOM 1387 C CA . LEU B 1 62 ? 12.16533 -33.06642 -5.96087 1.000 39.51007 1965 LEU B CA 1
ATOM 1388 C C . LEU B 1 62 ? 11.69350 -33.91190 -7.14267 1.000 49.58680 1965 LEU B C 1
ATOM 1389 O O . LEU B 1 62 ? 12.21317 -33.80783 -8.24839 1.000 45.61277 1965 LEU B O 1
ATOM 1394 N N . GLN B 1 63 ? 10.67448 -34.72354 -6.89193 1.000 39.21062 1966 GLN B N 1
ATOM 1395 C CA . GLN B 1 63 ? 10.18858 -35.66511 -7.88460 1.000 48.27082 1966 GLN B CA 1
ATOM 1396 C C . GLN B 1 63 ? 9.29490 -34.95972 -8.90574 1.000 45.48882 1966 GLN B C 1
ATOM 1397 O O . GLN B 1 63 ? 9.24845 -35.35447 -10.06864 1.000 51.31387 1966 GLN B O 1
ATOM 1403 N N . GLU B 1 64 ? 8.62200 -33.88591 -8.50407 1.000 36.67936 1967 GLU B N 1
ATOM 1404 C CA . GLU B 1 64 ? 7.61611 -33.27534 -9.37241 1.000 40.82820 1967 GLU B CA 1
ATOM 1405 C C . GLU B 1 64 ? 7.99268 -31.90169 -9.95433 1.000 42.20672 1967 GLU B C 1
ATOM 1406 O O . GLU B 1 64 ? 7.60282 -31.58549 -11.07804 1.000 42.52973 1967 GLU B O 1
ATOM 1412 N N . ALA B 1 65 ? 8.73036 -31.08942 -9.20271 1.000 34.46652 1968 ALA B N 1
ATOM 1413 C CA . ALA B 1 65 ? 8.99690 -29.71831 -9.63276 1.000 33.77637 1968 ALA B CA 1
ATOM 1414 C C . ALA B 1 65 ? 10.25455 -29.61310 -10.49225 1.000 33.22010 1968 ALA B C 1
ATOM 1415 O O . ALA B 1 65 ? 11.14149 -30.47575 -10.45943 1.000 31.31103 1968 ALA B O 1
ATOM 1417 N N . VAL B 1 66 ? 10.32251 -28.53143 -11.25454 1.000 27.79787 1969 VAL B N 1
ATOM 1418 C CA . VAL B 1 66 ? 11.53581 -28.18985 -11.98462 1.000 29.22777 1969 VAL B CA 1
ATOM 1419 C C . VAL B 1 66 ? 11.79230 -26.69991 -11.77452 1.000 29.03154 1969 VAL B C 1
ATOM 1420 O O . VAL B 1 66 ? 10.89384 -25.95646 -11.37718 1.000 28.80035 1969 VAL B O 1
ATOM 1424 N N . LEU B 1 67 ? 13.01915 -26.26193 -12.02098 1.000 21.75877 1970 LEU B N 1
ATOM 1425 C CA . LEU B 1 67 ? 13.30077 -24.83570 -11.94362 1.000 26.60169 1970 LEU B CA 1
ATOM 1426 C C . LEU B 1 67 ? 12.51401 -24.08716 -13.03425 1.000 26.02883 1970 LEU B C 1
ATOM 1427 O O . LEU B 1 67 ? 12.23315 -24.63935 -14.10811 1.000 27.24275 1970 LEU B O 1
ATOM 1432 N N . ASP B 1 68 ? 12.14962 -22.84070 -12.73572 1.000 25.34430 1971 ASP B N 1
ATOM 1433 C CA . ASP B 1 68 ? 11.47343 -21.94820 -13.67229 1.000 27.76286 1971 ASP B CA 1
ATOM 1434 C C . ASP B 1 68 ? 12.54844 -21.12789 -14.37731 1.000 30.30595 1971 ASP B C 1
ATOM 1435 O O . ASP B 1 68 ? 13.09363 -20.20490 -13.76346 1.000 26.89705 1971 ASP B O 1
ATOM 1440 N N . VAL B 1 69 ? 12.84216 -21.45399 -15.64380 1.000 25.49139 1972 VAL B N 1
ATOM 1441 C CA . VAL B 1 69 ? 13.93197 -20.79675 -16.36660 1.000 22.88361 1972 VAL B CA 1
ATOM 1442 C C . VAL B 1 69 ? 13.49758 -20.33700 -17.74890 1.000 25.12134 1972 VAL B C 1
ATOM 1443 O O . VAL B 1 69 ? 13.12347 -21.14644 -18.59900 1.000 24.75573 1972 VAL B O 1
ATOM 1447 N N . GLN B 1 70 ? 13.54749 -19.02626 -17.94763 1.000 24.44342 1973 GLN B N 1
ATOM 1448 C CA . GLN B 1 70 ? 13.19496 -18.39189 -19.21294 1.000 24.53813 1973 GLN B CA 1
ATOM 1449 C C . GLN B 1 70 ? 14.46775 -18.19607 -20.04564 1.000 23.71139 1973 GLN B C 1
ATOM 1450 O O . GLN B 1 70 ? 15.42346 -17.59715 -19.56613 1.000 26.20935 1973 GLN B O 1
ATOM 1456 N N . PRO B 1 71 ? 14.48965 -18.71667 -21.28036 1.000 25.12549 1974 PRO B N 1
ATOM 1457 C CA . PRO B 1 71 ? 15.68675 -18.53363 -22.11080 1.000 26.15527 1974 PRO B CA 1
ATOM 1458 C C . PRO B 1 71 ? 15.86814 -17.08840 -22.55657 1.000 27.07821 1974 PRO B C 1
ATOM 1459 O O . PRO B 1 71 ? 14.90481 -16.32813 -22.69134 1.000 30.40523 1974 PRO B O 1
ATOM 1463 N N . GLN B 1 72 ? 17.12197 -16.72580 -22.80678 1.000 27.61329 1975 GLN B N 1
ATOM 1464 C CA . GLN B 1 72 ? 17.47965 -15.36829 -23.19018 1.000 26.39317 1975 GLN B CA 1
ATOM 1465 C C . GLN B 1 72 ? 16.95510 -14.98883 -24.58348 1.000 30.82087 1975 GLN B C 1
ATOM 1466 O O . GLN B 1 72 ? 16.49949 -13.87394 -24.79313 1.000 30.06508 1975 GLN B O 1
ATOM 1472 N N . SER B 1 73 ? 17.03552 -15.91847 -25.53385 1.000 28.20855 1976 SER B N 1
ATOM 1473 C CA . SER B 1 73 ? 16.64089 -15.63451 -26.91832 1.000 29.27993 1976 SER B CA 1
ATOM 1474 C C . SER B 1 73 ? 16.49888 -16.94159 -27.66998 1.000 27.37707 1976 SER B C 1
ATOM 1475 O O 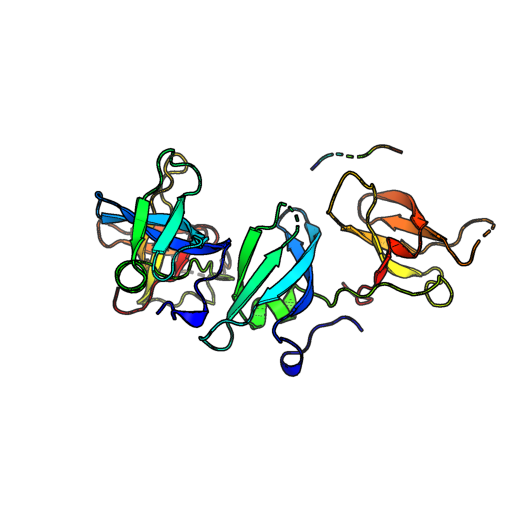. SER B 1 73 ? 16.79007 -18.00971 -27.12636 1.000 28.35827 1976 SER B O 1
ATOM 1478 N N . SER B 1 74 ? 16.06931 -16.86349 -28.92383 1.000 24.94412 1977 SER B N 1
ATOM 1479 C CA . SER B 1 74 ? 15.88378 -18.06542 -29.73370 1.000 27.21777 1977 SER B CA 1
ATOM 1480 C C . SER B 1 74 ? 17.21473 -18.74296 -30.02377 1.000 27.19878 1977 SER B C 1
ATOM 1481 O O . SER B 1 74 ? 17.25817 -19.92156 -30.36061 1.000 25.56286 1977 SER B O 1
ATOM 1484 N N . ARG B 1 75 ? 18.30827 -18.00960 -29.86776 1.000 22.86290 1978 ARG B N 1
ATOM 1485 C CA . ARG B 1 75 ? 19.62714 -18.61577 -30.10641 1.000 25.35817 1978 ARG B CA 1
ATOM 1486 C C . ARG B 1 75 ? 19.96550 -19.66727 -29.05483 1.000 28.51375 1978 ARG B C 1
ATOM 1487 O O . ARG B 1 75 ? 20.86337 -20.50249 -29.25688 1.000 24.24823 1978 ARG B O 1
ATOM 1495 N N . TYR B 1 76 ? 19.25438 -19.59856 -27.93292 1.000 24.44454 1979 TYR B N 1
ATOM 1496 C CA . TYR B 1 76 ? 19.41630 -20.53927 -26.81311 1.000 24.55297 1979 TYR B CA 1
ATOM 1497 C C . TYR B 1 76 ? 18.39511 -21.67437 -26.89195 1.000 25.79161 1979 TYR B C 1
ATOM 1498 O O . TYR B 1 76 ? 18.24859 -22.47605 -25.96384 1.000 26.24150 1979 TYR B O 1
ATOM 1507 N N . LEU B 1 77 ? 17.72719 -21.76298 -28.03865 1.000 25.92152 1980 LEU B N 1
ATOM 1508 C CA . LEU B 1 77 ? 16.65429 -22.72975 -28.26771 1.000 23.08079 1980 LEU B CA 1
ATOM 1509 C C . LEU B 1 77 ? 16.82598 -23.47605 -29.59641 1.000 23.48520 1980 LEU B C 1
ATOM 1510 O O . LEU B 1 77 ? 16.00871 -23.32379 -30.50601 1.000 25.58220 1980 LEU B O 1
ATOM 1515 N N . PRO B 1 78 ? 17.90505 -24.26117 -29.72686 1.000 27.85336 1981 PRO B N 1
ATOM 1516 C CA . PRO B 1 78 ? 18.07532 -25.05091 -30.95389 1.000 28.08696 1981 PRO B CA 1
ATOM 1517 C C . PRO B 1 78 ? 16.95398 -26.08846 -31.10575 1.000 24.07912 1981 PRO B C 1
ATOM 1518 O O . PRO B 1 78 ? 16.32763 -26.44814 -30.10463 1.000 27.50312 1981 PRO B O 1
ATOM 1522 N N . PRO B 1 79 ? 16.68046 -26.53398 -32.33748 1.000 27.94562 1982 PRO B N 1
ATOM 1523 C CA . PRO B 1 79 ? 15.63818 -27.54553 -32.49795 1.000 30.40808 1982 PRO B CA 1
ATOM 1524 C C . PRO B 1 79 ? 15.93622 -28.77158 -31.64343 1.000 27.76117 1982 PRO B C 1
ATOM 1525 O O . PRO B 1 79 ? 17.10097 -29.16617 -31.49263 1.000 31.81385 1982 PRO B O 1
ATOM 1529 N N . GLY B 1 80 ? 14.89897 -29.32148 -31.02772 1.000 29.55705 1983 GLY B N 1
ATOM 1530 C CA . GLY B 1 80 ? 15.06465 -30.48239 -30.17419 1.000 31.75406 1983 GLY B CA 1
ATOM 1531 C C . GLY B 1 80 ? 15.02471 -30.09711 -28.70406 1.000 30.58350 1983 GLY B C 1
ATOM 1532 O O . GLY B 1 80 ? 14.85038 -30.94109 -27.83133 1.000 34.48266 1983 GLY B O 1
ATOM 1533 N N . THR B 1 81 ? 15.17749 -28.81246 -28.41735 1.000 28.55666 1984 THR B N 1
ATOM 1534 C CA . THR B 1 81 ? 15.16736 -28.36997 -27.01883 1.000 28.28314 1984 THR B CA 1
ATOM 1535 C C . THR B 1 81 ? 13.81699 -28.61198 -26.37715 1.000 26.19097 1984 THR B C 1
ATOM 1536 O O . THR B 1 81 ? 12.78121 -28.16357 -26.87831 1.000 25.51501 1984 THR B O 1
ATOM 1540 N N . ARG B 1 82 ? 13.83210 -29.30598 -25.25097 1.000 25.20072 1985 ARG B N 1
ATOM 1541 C CA . ARG B 1 82 ? 12.61022 -29.53613 -24.48730 1.000 28.59470 1985 ARG B CA 1
ATOM 1542 C C . ARG B 1 82 ? 12.17114 -28.26574 -23.76715 1.000 26.95103 1985 ARG B C 1
ATOM 1543 O O . ARG B 1 82 ? 12.96928 -27.63279 -23.05327 1.000 24.43317 1985 ARG B O 1
ATOM 1551 N N . VAL B 1 83 ? 10.90024 -27.90489 -23.94438 1.000 28.18407 1986 VAL B N 1
ATOM 1552 C CA . VAL B 1 83 ? 10.34924 -26.67745 -23.39862 1.000 26.27968 1986 VAL B CA 1
ATOM 1553 C C . VAL B 1 83 ? 8.91255 -26.87170 -22.95281 1.000 30.05772 1986 VAL B C 1
ATOM 1554 O O . VAL B 1 83 ? 8.28407 -27.86204 -23.28880 1.000 31.83848 1986 VAL B O 1
ATOM 1558 N N . CYS B 1 84 ? 8.39980 -25.91706 -22.19024 1.000 24.35168 1987 CYS B N 1
ATOM 1559 C CA . CYS B 1 84 ? 6.95076 -25.74701 -22.12025 1.000 25.36395 1987 CYS B CA 1
ATOM 1560 C C . CYS B 1 84 ? 6.65557 -24.29097 -22.43604 1.000 31.41315 1987 CYS B C 1
ATOM 1561 O O . CYS B 1 84 ? 7.57543 -23.46889 -22.46631 1.000 31.35095 1987 CYS B O 1
ATOM 1564 N N . ALA B 1 85 ? 5.39058 -23.97899 -22.70095 1.000 27.35024 1988 ALA B N 1
ATOM 1565 C CA . ALA B 1 85 ? 5.01904 -22.64317 -23.14087 1.000 35.02179 1988 ALA B CA 1
ATOM 1566 C C . ALA B 1 85 ? 3.62935 -22.24423 -22.67962 1.000 31.84410 1988 ALA B C 1
ATOM 1567 O O . ALA B 1 85 ? 2.71223 -23.06490 -22.66042 1.000 31.58700 1988 ALA B O 1
ATOM 1569 N N . TYR B 1 86 ? 3.48064 -20.96657 -22.35471 1.000 28.16915 1989 TYR B N 1
ATOM 1570 C CA . TYR B 1 86 ? 2.16427 -20.36076 -22.22528 1.000 27.91647 1989 TYR B CA 1
ATOM 1571 C C . TYR B 1 86 ? 1.54586 -20.31592 -23.61336 1.000 37.94201 1989 TYR B C 1
ATOM 1572 O O . TYR B 1 86 ? 2.24952 -20.12344 -24.60669 1.000 37.99019 1989 TYR B O 1
ATOM 1581 N N . TRP B 1 87 ? 0.23336 -20.48362 -23.67845 1.000 38.11380 1990 TRP B N 1
ATOM 1582 C CA . TRP B 1 87 ? -0.45957 -20.52545 -24.95347 1.000 45.57394 1990 TRP B CA 1
ATOM 1583 C C . TRP B 1 87 ? -1.49983 -19.42067 -24.99358 1.000 58.62242 1990 TRP B C 1
ATOM 1584 O O . TRP B 1 87 ? -1.30429 -18.38927 -25.63836 1.000 68.13368 1990 TRP B O 1
ATOM 1595 N N . SER B 1 88 ? -2.59930 -19.63985 -24.28870 1.000 51.24433 1991 SER B N 1
ATOM 1596 C CA . SER B 1 88 ? -3.64924 -18.63747 -24.17406 1.000 68.14056 1991 SER B CA 1
ATOM 1597 C C . SER B 1 88 ? -3.23141 -17.51145 -23.23190 1.000 80.55619 1991 SER B C 1
ATOM 1598 O O . SER B 1 88 ? -2.71685 -17.76310 -22.14226 1.000 78.56250 1991 SER B O 1
ATOM 1601 N N . GLN B 1 89 ? -3.46584 -16.27064 -23.65139 1.000 85.86471 1992 GLN B N 1
ATOM 1602 C CA . GLN B 1 89 ? -3.15584 -15.10525 -22.82457 1.000 84.35315 1992 GLN B CA 1
ATOM 1603 C C . GLN B 1 89 ? -4.05553 -15.04276 -21.59318 1.000 82.61514 1992 GLN B C 1
ATOM 1604 O O . GLN B 1 89 ? -3.79117 -14.28518 -20.66171 1.000 89.63544 1992 GLN B O 1
ATOM 1610 N N . LYS B 1 90 ? -5.11948 -15.84084 -21.60051 1.000 82.15920 1993 LYS B N 1
ATOM 1611 C CA . LYS B 1 90 ? -6.07245 -15.88281 -20.49689 1.000 76.57438 1993 LYS B CA 1
ATOM 1612 C C . LYS B 1 90 ? -5.65853 -16.90616 -19.43930 1.000 85.02882 1993 LYS B C 1
ATOM 1613 O O . LYS B 1 90 ? -5.94989 -16.73825 -18.25500 1.000 89.05939 1993 LYS B O 1
ATOM 1615 N N . SER B 1 91 ? -4.96897 -17.95894 -19.87248 1.000 77.83538 1994 SER B N 1
ATOM 1616 C CA . SER B 1 91 ? -4.61739 -19.07567 -18.99648 1.000 73.90481 1994 SER B CA 1
ATOM 1617 C C . SER B 1 91 ? -3.16270 -19.01332 -18.51366 1.000 67.72353 1994 SER B C 1
ATOM 1618 O O . SER B 1 91 ? -2.32608 -18.37299 -19.14353 1.000 58.93798 1994 SER B O 1
ATOM 1621 N N . ARG B 1 92 ? -2.86713 -19.68513 -17.40369 1.000 60.89268 1995 ARG B N 1
ATOM 1622 C CA . ARG B 1 92 ? -1.51910 -19.64076 -16.84491 1.000 59.88303 1995 ARG B CA 1
ATOM 1623 C C . ARG B 1 92 ? -0.85895 -21.02449 -16.81020 1.000 43.46408 1995 ARG B C 1
ATOM 1624 O O . ARG B 1 92 ? 0.18743 -21.20278 -16.20259 1.000 49.90007 1995 ARG B O 1
ATOM 1632 N N . CYS B 1 93 ? -1.47017 -21.99435 -17.48821 1.000 38.41817 1996 CYS B N 1
ATOM 1633 C CA . CYS B 1 93 ? -0.87770 -23.31257 -17.61361 1.000 39.35501 1996 CYS B CA 1
ATOM 1634 C C . CYS B 1 93 ? 0.22663 -23.24142 -18.66959 1.000 38.25461 1996 CYS B C 1
ATOM 1635 O O . CYS B 1 93 ? 0.16224 -22.40393 -19.56554 1.000 35.25489 1996 CYS B O 1
ATOM 1638 N N . LEU B 1 94 ? 1.24345 -24.09552 -18.53800 1.000 30.93365 1997 LEU B N 1
ATOM 1639 C CA . LEU B 1 94 ? 2.27319 -24.21168 -19.54512 1.000 30.81860 1997 LEU B CA 1
ATOM 1640 C C . LEU B 1 94 ? 2.24114 -25.58540 -20.17086 1.000 38.36095 1997 LEU B C 1
ATOM 1641 O O . LEU B 1 94 ? 2.16039 -26.60265 -19.46258 1.000 37.11290 1997 LEU B O 1
ATOM 1646 N N . TYR B 1 95 ? 2.30599 -25.60522 -21.49684 1.000 32.94409 1998 TYR B N 1
ATOM 1647 C CA . TYR B 1 95 ? 2.21435 -26.84366 -22.27031 1.000 32.76753 1998 TYR B CA 1
ATOM 1648 C C . TYR B 1 95 ? 3.57269 -27.30508 -22.75921 1.000 34.22050 1998 TYR B C 1
ATOM 1649 O O . TYR B 1 95 ? 4.28172 -26.54103 -23.42047 1.000 33.71009 1998 TYR B O 1
ATOM 1658 N N . PRO B 1 96 ? 3.91957 -28.56559 -22.47780 1.000 37.33890 1999 PRO B N 1
ATOM 1659 C CA . PRO B 1 96 ? 5.19385 -29.16912 -22.88616 1.000 34.07358 1999 PRO B CA 1
ATOM 1660 C C . PRO B 1 96 ? 5.30018 -29.41957 -24.39738 1.000 36.04684 1999 PRO B C 1
ATOM 1661 O O . PRO B 1 96 ? 4.29536 -29.71082 -25.07555 1.000 35.34685 1999 PRO B O 1
ATOM 1665 N N . GLY B 1 97 ? 6.52276 -29.31904 -24.90939 1.000 31.87091 2000 GLY B N 1
ATOM 1666 C CA . GLY B 1 97 ? 6.79438 -29.56830 -26.31588 1.000 31.98176 2000 GLY B CA 1
ATOM 1667 C C . GLY B 1 97 ? 8.29351 -29.52106 -26.57607 1.000 33.90639 2000 GLY B C 1
ATOM 1668 O O . GLY B 1 97 ? 9.10264 -29.51392 -25.64544 1.000 32.08236 2000 GLY B O 1
ATOM 1669 N N . ASN B 1 98 ? 8.66150 -29.49110 -27.84507 1.000 30.93227 2001 ASN B N 1
ATOM 1670 C CA . ASN B 1 98 ? 10.06309 -29.36731 -28.22992 1.000 31.67758 2001 ASN B CA 1
ATOM 1671 C C . ASN B 1 98 ? 10.18838 -28.30792 -29.29854 1.000 29.81658 2001 ASN B C 1
ATOM 1672 O O . ASN B 1 98 ? 9.33156 -28.19865 -30.17212 1.000 35.40037 2001 ASN B O 1
ATOM 1677 N N . VAL B 1 99 ? 11.25014 -27.52259 -29.22239 1.000 26.91770 2002 VAL B N 1
ATOM 1678 C CA . VAL B 1 99 ? 11.49113 -26.53074 -30.24384 1.000 26.80228 2002 VAL B CA 1
ATOM 1679 C C . VAL B 1 99 ? 11.77879 -27.22237 -31.58076 1.000 30.70050 2002 VAL B C 1
ATOM 1680 O O . VAL B 1 99 ? 12.48638 -28.24238 -31.62397 1.000 33.54516 2002 VAL B O 1
ATOM 1684 N N . VAL B 1 100 ? 11.21457 -26.68689 -32.65799 1.000 28.95548 2003 VAL B N 1
ATOM 1685 C CA . VAL B 1 100 ? 11.51682 -27.19828 -33.99107 1.000 34.16461 2003 VAL B CA 1
ATOM 1686 C C . VAL B 1 100 ? 11.81993 -26.05060 -34.93208 1.000 36.64527 2003 VAL B 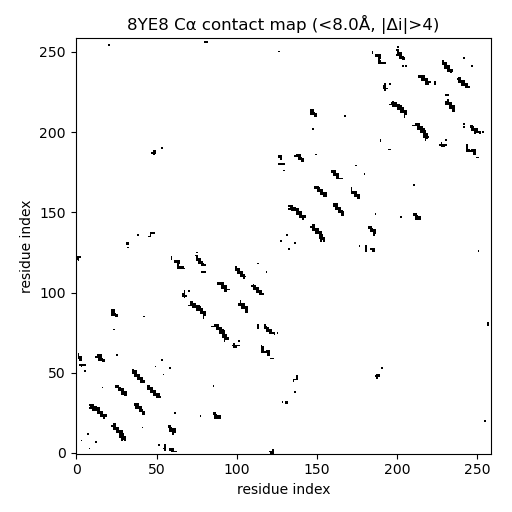C 1
ATOM 1687 O O . VAL B 1 100 ? 11.53696 -24.89160 -34.63241 1.000 39.84378 2003 VAL B O 1
ATOM 1691 N N . ARG B 1 101 ? 12.43506 -26.37510 -36.05827 1.000 38.60363 2004 ARG B N 1
ATOM 1692 C CA . ARG B 1 101 ? 12.49543 -25.44967 -37.17389 1.000 40.83165 2004 ARG B CA 1
ATOM 1693 C C . ARG B 1 101 ? 11.37672 -25.83312 -38.13569 1.000 52.90872 2004 ARG B C 1
ATOM 1694 O O . ARG B 1 101 ? 11.04567 -27.00811 -38.27528 1.000 50.80777 2004 ARG B O 1
ATOM 1702 N N . GLY B 1 102 ? 10.77096 -24.83891 -38.77070 1.000 58.60726 2005 GLY B N 1
ATOM 1703 C CA . GLY B 1 102 ? 9.70330 -25.08961 -39.71830 1.000 58.62436 2005 GLY B CA 1
ATOM 1704 C C . GLY B 1 102 ? 9.98388 -24.34028 -40.99760 1.000 61.62818 2005 GLY B C 1
ATOM 1705 O O . GLY B 1 102 ? 11.08128 -23.80130 -41.17599 1.000 58.13649 2005 GLY B O 1
ATOM 1706 N N . ALA B 1 103 ? 8.99704 -24.30217 -41.88574 1.000 63.37243 2006 ALA B N 1
ATOM 1707 C CA . ALA B 1 103 ? 9.13192 -23.58678 -43.14758 1.000 66.39618 2006 ALA B CA 1
ATOM 1708 C C . ALA B 1 103 ? 9.43641 -22.11132 -42.89769 1.000 65.69532 2006 ALA B C 1
ATOM 1709 O O . ALA B 1 103 ? 10.26523 -21.50997 -43.58482 1.000 73.07913 2006 ALA B O 1
ATOM 1711 N N . SER B 1 104 ? 8.77597 -21.54806 -41.89191 1.000 58.70306 2007 SER B N 1
ATOM 1712 C CA . SER B 1 104 ? 8.92593 -20.14004 -41.53458 1.000 67.78598 2007 SER B CA 1
ATOM 1713 C C . SER B 1 104 ? 10.17936 -19.81735 -40.71087 1.000 70.23727 2007 SER B C 1
ATOM 1714 O O . SER B 1 104 ? 10.39737 -18.65865 -40.35237 1.000 71.13925 2007 SER B O 1
ATOM 1717 N N . SER B 1 105 ? 10.99634 -20.82760 -40.40767 1.000 74.13911 2008 SER B N 1
ATOM 1718 C CA . SER B 1 105 ? 12.24700 -20.61128 -39.66618 1.000 74.77905 2008 SER B CA 1
ATOM 1719 C C . SER B 1 105 ? 13.25014 -19.86928 -40.53529 1.000 77.69934 2008 SER B C 1
ATOM 1720 O O . SER B 1 105 ? 14.30502 -19.43611 -40.07067 1.000 75.99640 2008 SER B O 1
ATOM 1723 N N . ASP B 1 106 ? 12.90197 -19.77686 -41.81343 1.000 73.29548 2009 ASP B N 1
ATOM 1724 C CA . ASP B 1 106 ? 13.50356 -18.87040 -42.76981 1.000 76.04875 2009 ASP B CA 1
ATOM 1725 C C . ASP B 1 106 ? 13.73948 -17.49518 -42.13862 1.000 66.24244 2009 ASP B C 1
ATOM 1726 O O . ASP B 1 106 ? 14.82460 -16.92408 -42.25935 1.000 61.50657 2009 ASP B O 1
ATOM 1731 N N . GLU B 1 108 ? 16.49172 -15.18739 -38.05002 1.000 70.40459 2011 GLU B N 1
ATOM 1732 C CA . GLU B 1 108 ? 16.93821 -13.88032 -37.57513 1.000 70.35173 2011 GLU B CA 1
ATOM 1733 C C . GLU B 1 108 ? 16.12250 -13.40204 -36.37714 1.000 73.86459 2011 GLU B C 1
ATOM 1734 O O . GLU B 1 108 ? 16.55230 -12.50831 -35.64237 1.000 69.52306 2011 GLU B O 1
ATOM 1740 N N . ASP B 1 109 ? 14.93391 -13.97237 -36.19639 1.000 70.72344 2012 ASP B N 1
ATOM 1741 C CA . ASP B 1 109 ? 14.07262 -13.54610 -35.09799 1.000 55.21160 2012 ASP B CA 1
ATOM 1742 C C . ASP B 1 109 ? 14.63384 -14.02506 -33.77763 1.000 41.99826 2012 ASP B C 1
ATOM 1743 O O . ASP B 1 109 ? 14.49362 -15.20177 -33.43195 1.000 36.75375 2012 ASP B O 1
ATOM 1748 N N . LEU B 1 110 ? 15.25005 -13.11197 -33.03211 1.000 36.03704 2013 LEU B N 1
ATOM 1749 C CA . LEU B 1 110 ? 15.74114 -13.43126 -31.69260 1.000 38.36432 2013 LEU B CA 1
ATOM 1750 C C . LEU B 1 110 ? 14.61973 -13.75820 -30.71027 1.000 37.65278 2013 LEU B C 1
ATOM 1751 O O . LEU B 1 110 ? 14.85637 -14.36989 -29.66147 1.000 35.84450 2013 LEU B O 1
ATOM 1756 N N . ASP B 1 111 ? 13.40586 -13.31665 -31.02946 1.000 42.22634 2014 ASP B N 1
ATOM 1757 C CA . ASP B 1 111 ? 12.38086 -13.18784 -30.00683 1.000 36.04275 2014 ASP B CA 1
ATOM 1758 C C . ASP B 1 111 ? 11.22901 -14.19010 -30.08261 1.000 41.38042 2014 ASP B C 1
ATOM 1759 O O . ASP B 1 111 ? 10.30925 -14.13536 -29.26068 1.000 38.96890 2014 ASP B O 1
ATOM 1764 N N . SER B 1 112 ? 11.26469 -15.10157 -31.05064 1.000 32.02894 2015 SER B N 1
ATOM 1765 C CA . SER B 1 112 ? 10.22169 -16.13124 -31.12644 1.000 36.17852 2015 SER B CA 1
ATOM 1766 C C . SER B 1 112 ? 10.78498 -17.44294 -31.67077 1.000 44.68243 2015 SER B C 1
ATOM 1767 O O . SER B 1 112 ? 11.85691 -17.46362 -32.27963 1.000 34.94583 2015 SER B O 1
ATOM 1770 N N . VAL B 1 113 ? 10.06012 -18.53360 -31.43189 1.000 31.69204 2016 VAL B N 1
ATOM 1771 C CA . VAL B 1 113 ? 10.42669 -19.85602 -31.93479 1.000 31.05565 2016 VAL B CA 1
ATOM 1772 C C . VAL B 1 113 ? 9.18328 -20.63693 -32.33609 1.000 38.38418 2016 VAL B C 1
ATOM 1773 O O . VAL B 1 113 ? 8.05269 -20.22038 -32.06571 1.000 33.36151 2016 VAL B O 1
ATOM 1777 N N . LEU B 1 114 ? 9.40173 -21.77877 -32.98188 1.000 33.72092 2017 LEU B N 1
ATOM 1778 C CA . LEU B 1 114 ? 8.32544 -22.72029 -33.26329 1.000 31.64761 2017 LEU B CA 1
ATOM 1779 C C . LEU B 1 114 ? 8.40371 -23.86309 -32.26872 1.000 34.80888 2017 LEU B C 1
ATOM 1780 O O . LEU B 1 114 ? 9.48275 -24.39135 -32.01419 1.000 32.99460 2017 LEU B O 1
ATOM 1785 N N . VAL B 1 115 ? 7.26053 -24.24173 -31.70282 1.000 38.80843 2018 VAL B N 1
ATOM 1786 C CA . VAL B 1 115 ? 7.23451 -25.33928 -30.74583 1.000 35.17443 2018 VAL B CA 1
ATOM 1787 C C . VAL B 1 115 ? 6.28632 -26.41067 -31.23477 1.000 38.37856 2018 VAL B C 1
ATOM 1788 O O . VAL B 1 115 ? 5.11589 -26.14178 -31.48543 1.000 39.10099 2018 VAL B O 1
ATOM 1792 N N . GLU B 1 116 ? 6.80362 -27.62118 -31.39844 1.000 33.48950 2019 GLU B N 1
ATOM 1793 C CA . GLU B 1 116 ? 5.94776 -28.76172 -31.67900 1.000 37.47433 2019 GLU B CA 1
ATOM 1794 C C . GLU B 1 116 ? 5.48687 -29.30282 -30.33644 1.000 44.73807 2019 GLU B C 1
ATOM 1795 O O . GLU B 1 116 ? 6.27664 -29.90318 -29.59058 1.000 34.79521 2019 GLU B O 1
ATOM 1801 N N . PHE B 1 117 ? 4.22414 -29.05930 -30.00556 1.000 39.03565 2020 PHE B N 1
ATOM 1802 C CA . PHE B 1 117 ? 3.72975 -29.42644 -28.68237 1.000 42.34825 2020 PHE B CA 1
ATOM 1803 C C . PHE B 1 117 ? 3.46921 -30.91590 -28.58765 1.000 44.30550 2020 PHE B C 1
ATOM 1804 O O . PHE B 1 117 ? 3.30063 -31.58331 -29.60325 1.000 48.54653 2020 PHE B O 1
ATOM 1812 N N . ASP B 1 118 ? 3.46812 -31.44012 -27.36591 1.000 41.82658 2021 ASP B N 1
ATOM 1813 C CA . ASP B 1 118 ? 3.15703 -32.84589 -27.17271 1.000 49.00102 2021 ASP B CA 1
ATOM 1814 C C . ASP B 1 118 ? 1.72207 -33.12571 -27.6355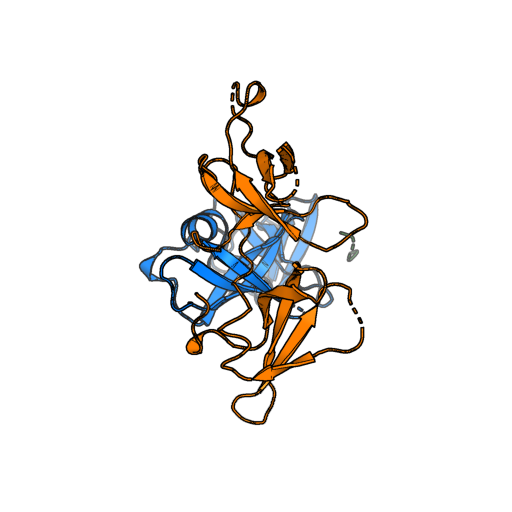0 1.000 46.22160 2021 ASP B C 1
ATOM 1815 O O . ASP B 1 118 ? 1.45080 -34.16885 -28.22072 1.000 56.37802 2021 ASP B O 1
ATOM 1820 N N . ASP B 1 119 ? 0.82321 -32.17533 -27.38617 1.000 61.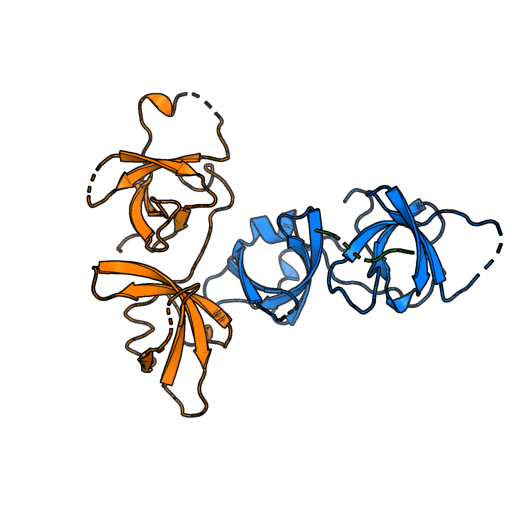54180 2022 ASP B N 1
ATOM 1821 C CA . ASP B 1 119 ? -0.60478 -32.35939 -27.66801 1.000 71.27297 2022 ASP B CA 1
ATOM 1822 C C . ASP B 1 119 ? -1.14511 -31.38962 -28.72313 1.000 73.13219 2022 ASP B C 1
ATOM 1823 O O . ASP B 1 119 ? -0.69644 -30.24352 -28.83274 1.000 69.26771 2022 ASP B O 1
ATOM 1825 N N . ASP B 1 121 ? -0.62248 -28.74621 -33.67715 1.000 62.82522 2024 ASP B N 1
ATOM 1826 C CA . ASP B 1 121 ? 0.39383 -29.39618 -32.86915 1.000 62.50328 2024 ASP B CA 1
ATOM 1827 C C . ASP B 1 121 ? 1.66694 -28.55099 -32.82312 1.000 67.95634 2024 ASP B C 1
ATOM 1828 O O . ASP B 1 121 ? 2.43990 -28.66443 -31.88265 1.000 61.32456 2024 ASP B O 1
ATOM 1833 N N . THR B 1 122 ? 1.88518 -27.71624 -33.84048 1.000 61.54170 2025 THR B N 1
ATOM 1834 C CA . THR B 1 122 ? 3.01575 -26.78530 -33.81852 1.000 55.90699 2025 THR B CA 1
ATOM 1835 C C . THR B 1 122 ? 2.53199 -25.34358 -33.71822 1.000 51.01730 2025 THR B C 1
ATOM 1836 O O . THR B 1 122 ? 1.65531 -24.92415 -34.48187 1.000 54.64116 2025 THR B O 1
ATOM 1840 N N . GLY B 1 123 ? 3.09167 -24.59948 -32.76574 1.000 45.00916 2026 GLY B N 1
ATOM 1841 C CA . GLY B 1 123 ? 2.72952 -23.20966 -32.56364 1.000 48.39493 2026 GLY B CA 1
ATOM 1842 C C . GLY B 1 123 ? 3.90832 -22.25661 -32.61064 1.000 41.81439 2026 GLY B C 1
ATOM 1843 O O . GLY B 1 123 ? 5.05575 -22.65195 -32.44883 1.000 37.32743 2026 GLY B O 1
ATOM 1844 N N . HIS B 1 124 ? 3.61196 -20.98899 -32.85117 1.000 41.50707 2027 HIS B N 1
ATOM 1845 C CA . HIS B 1 124 ? 4.62467 -19.93931 -32.91852 1.000 41.57277 2027 HIS B CA 1
ATOM 1846 C C . HIS B 1 124 ? 4.61926 -19.17820 -31.58768 1.000 36.46416 2027 HIS B C 1
ATOM 1847 O O . HIS B 1 124 ? 3.63330 -18.50234 -31.25323 1.000 40.59737 2027 HIS B O 1
ATOM 1854 N N . ILE B 1 125 ? 5.69981 -19.30240 -30.82646 1.000 35.64215 2028 ILE B N 1
ATOM 1855 C CA . ILE B 1 125 ? 5.71521 -18.85135 -29.43495 1.000 35.30640 2028 ILE B CA 1
ATOM 1856 C C . ILE B 1 125 ? 6.77281 -17.78445 -29.16354 1.000 34.68354 2028 ILE B C 1
ATOM 1857 O O . ILE B 1 125 ? 7.91797 -17.92021 -29.59184 1.000 32.02954 2028 ILE B O 1
ATOM 1862 N N . ALA B 1 126 ? 6.38797 -16.72219 -28.45627 1.000 35.28706 2029 ALA B N 1
ATOM 1863 C CA . ALA B 1 126 ? 7.35686 -15.70932 -28.03284 1.000 35.72715 2029 ALA B CA 1
ATOM 1864 C C . ALA B 1 126 ? 8.33290 -16.32937 -27.05212 1.000 31.81929 2029 ALA B C 1
ATOM 1865 O O . ALA B 1 126 ? 7.94808 -17.16780 -26.23297 1.000 30.76653 2029 ALA B O 1
ATOM 1867 N N . VAL B 1 127 ? 9.60664 -15.93819 -27.13215 1.000 29.48793 2030 VAL B N 1
ATOM 1868 C CA . VAL B 1 127 ? 10.61009 -16.53124 -26.25983 1.000 26.91618 2030 VAL B CA 1
ATOM 1869 C C . VAL B 1 127 ? 10.31779 -16.22677 -24.79873 1.000 28.94085 2030 VAL B C 1
ATOM 1870 O O . VAL B 1 127 ? 10.52768 -17.06881 -23.94114 1.000 26.48346 2030 VAL B O 1
ATOM 1874 N N . SER B 1 128 ? 9.79906 -15.03404 -24.52359 1.000 31.03711 2031 SER B N 1
ATOM 1875 C CA . SER B 1 128 ? 9.42173 -14.67996 -23.16276 1.000 37.56000 2031 SER B CA 1
ATOM 1876 C C . SER B 1 128 ? 8.31207 -15.59499 -22.61092 1.000 36.40148 2031 SER B C 1
ATOM 1877 O O . SER B 1 128 ? 8.10688 -15.64001 -21.40919 1.000 33.25307 2031 SER B O 1
ATOM 1880 N N . ASN B 1 129 ? 7.61642 -16.33024 -23.48062 1.000 30.50307 2032 ASN B N 1
ATOM 1881 C CA . ASN B 1 129 ? 6.59333 -17.27297 -23.02741 1.000 29.47274 2032 ASN B CA 1
ATOM 1882 C C . ASN B 1 129 ? 7.06356 -18.72453 -23.00326 1.000 29.77784 2032 ASN B C 1
ATOM 1883 O O . ASN B 1 129 ? 6.26483 -19.63403 -22.79574 1.000 31.90385 2032 ASN B O 1
ATOM 1888 N N . ILE B 1 130 ? 8.36125 -18.93237 -23.19603 1.000 23.01149 2033 ILE B N 1
ATOM 1889 C CA . ILE B 1 130 ? 8.98112 -20.26406 -23.16708 1.000 22.73795 2033 ILE B CA 1
ATOM 1890 C C . ILE B 1 130 ? 9.65260 -20.48202 -21.81373 1.000 27.41020 2033 ILE B C 1
ATOM 1891 O O . ILE B 1 130 ? 10.24336 -19.55774 -21.26907 1.000 26.93525 2033 ILE B O 1
ATOM 1896 N N . ARG B 1 131 ? 9.57271 -21.69942 -21.28641 1.000 24.26289 2034 ARG B N 1
ATOM 1897 C CA . ARG B 1 131 ? 10.35041 -22.10299 -20.12198 1.000 24.66843 2034 ARG B CA 1
ATOM 1898 C C . ARG B 1 131 ? 11.05208 -23.40177 -20.47099 1.000 26.02853 2034 ARG B C 1
ATOM 1899 O O . ARG B 1 131 ? 10.49711 -24.24205 -21.18494 1.000 24.85245 2034 ARG B O 1
ATOM 1907 N N . LEU B 1 132 ? 12.30119 -23.54245 -20.02543 1.000 24.56629 2035 LEU B N 1
ATOM 1908 C CA . LEU B 1 132 ? 13.08008 -24.74856 -20.31650 1.000 24.98298 2035 LEU B CA 1
ATOM 1909 C C . LEU B 1 132 ? 12.60808 -25.91864 -19.46517 1.000 33.25909 2035 LEU B C 1
ATOM 1910 O O . LEU B 1 132 ? 12.14634 -25.72629 -18.33999 1.000 37.24822 2035 LEU B O 1
ATOM 1915 N N . LEU B 1 133 ? 12.71866 -27.12929 -20.00905 1.000 28.25691 2036 LEU B N 1
ATOM 1916 C CA . LEU B 1 133 ? 12.45838 -28.35802 -19.25236 1.000 27.97743 2036 LEU B CA 1
ATOM 1917 C C . LEU B 1 133 ? 13.68695 -29.26011 -19.29033 1.000 38.05773 2036 LEU B C 1
ATOM 1918 O O . LEU B 1 133 ? 14.47237 -29.18795 -20.23297 1.000 33.43254 2036 LEU B O 1
ATOM 1923 N N . PRO B 1 134 ? 13.86401 -30.11264 -18.26656 1.000 35.56201 2037 PRO B N 1
ATOM 1924 C CA . PRO B 1 134 ? 14.90738 -31.13199 -18.40653 1.000 38.66392 2037 PRO B CA 1
ATOM 1925 C C . PRO B 1 134 ? 14.64604 -31.97541 -19.66187 1.000 39.70571 2037 PRO B C 1
ATOM 1926 O O . PRO B 1 134 ? 13.48784 -32.18597 -20.01543 1.000 40.50058 2037 PRO B O 1
ATOM 1930 N N . PRO B 1 135 ? 15.70918 -32.42253 -20.34257 1.000 46.86298 2038 PRO B N 1
ATOM 1931 C CA . PRO B 1 135 ? 15.56021 -33.10699 -21.63388 1.000 48.56342 2038 PRO B CA 1
ATOM 1932 C C . PRO B 1 135 ? 14.65884 -34.33722 -21.58914 1.000 51.47723 2038 PRO B C 1
ATOM 1933 O O . PRO B 1 135 ? 13.93573 -34.58543 -22.55030 1.000 65.29571 2038 PRO B O 1
ATOM 1937 N N . ASP B 1 136 ? 14.67541 -35.08335 -20.49103 1.000 48.57155 2039 ASP B N 1
ATOM 1938 C CA . ASP B 1 136 ? 13.91555 -36.32718 -20.43766 1.000 69.55138 2039 ASP B CA 1
ATOM 1939 C C . ASP B 1 136 ? 12.59989 -36.14478 -19.68705 1.000 79.10821 2039 ASP B C 1
ATOM 1940 O O . ASP B 1 136 ? 12.18263 -37.01456 -18.91918 1.000 77.01819 2039 ASP B O 1
ATOM 1945 N N . PHE B 1 137 ? 11.94019 -35.01464 -19.92732 1.000 74.72310 2040 PHE B N 1
ATOM 1946 C CA . PHE B 1 137 ? 10.70988 -34.69110 -19.21258 1.000 71.41694 2040 PHE B CA 1
ATOM 1947 C C . PHE B 1 137 ? 9.48538 -35.35666 -19.83606 1.000 76.45706 2040 PHE B C 1
ATOM 1948 O O . PHE B 1 137 ? 8.54776 -35.73639 -19.12816 1.000 81.78174 2040 PHE B O 1
ATOM 1956 N N . HIS C 2 5 ? 4.96424 2.85395 -15.62652 1.000 81.68567 18 HIS C N 1
ATOM 1957 C CA . HIS C 2 5 ? 5.69817 3.14470 -14.39471 1.000 84.40106 18 HIS C CA 1
ATOM 1958 C C . HIS C 2 5 ? 5.74030 4.64121 -14.13264 1.000 80.21985 18 HIS C C 1
ATOM 1959 O O . HIS C 2 5 ? 6.49657 5.39884 -14.73102 1.000 76.85523 18 HIS C O 1
ATOM 1966 N N . ARG C 2 6 ? 4.81347 5.01997 -13.25429 1.000 73.40438 19 ARG C N 1
ATOM 1967 C CA . ARG C 2 6 ? 4.66358 6.37482 -12.79072 1.000 63.02993 19 ARG C CA 1
ATOM 1968 C C . ARG C 2 6 ? 5.79291 6.62764 -11.81575 1.000 66.79847 19 ARG C C 1
ATOM 1969 O O . ARG C 2 6 ? 6.28942 5.70398 -11.17663 1.000 71.73687 19 ARG C O 1
ATOM 1987 N N . VAL C 2 8 ? 7.47365 9.37236 -8.80811 1.000 55.77472 21 VAL C N 1
ATOM 1988 C CA . VAL C 2 8 ? 7.18310 10.40919 -7.81956 1.000 57.81843 21 VAL C CA 1
ATOM 1989 C C . VAL C 2 8 ? 7.53187 11.79757 -8.36087 1.000 65.07302 21 VAL C C 1
ATOM 1990 O O . VAL C 2 8 ? 8.57284 11.98233 -8.99942 1.000 62.80045 21 VAL C O 1
ATOM 1994 N N . LEU C 2 9 ? 6.66213 12.77066 -8.09461 1.000 62.51712 22 LEU C N 1
ATOM 1995 C CA . LEU C 2 9 ? 6.81579 14.12653 -8.62922 1.000 72.52062 22 LEU C CA 1
ATOM 1996 C C . LEU C 2 9 ? 7.61313 15.06592 -7.71535 1.000 83.24418 22 LEU C C 1
ATOM 1997 O O . LEU C 2 9 ? 7.38666 15.10736 -6.50550 1.000 86.53893 22 LEU C O 1
ATOM 1999 N N . ARG C 2 10 ? 8.54257 15.81698 -8.30659 1.000 78.99455 23 ARG C N 1
ATOM 2000 C CA . ARG C 2 10 ? 9.25217 16.88243 -7.59866 1.000 79.03005 23 ARG C CA 1
ATOM 2001 C C . ARG C 2 10 ? 8.98299 18.23486 -8.25929 1.000 77.43653 23 ARG C C 1
ATOM 2002 O O . ARG C 2 10 ? 8.01329 18.92245 -7.93175 1.000 90.31088 23 ARG C O 1
#

Organism: Mus musculus (NCBI:txid10090)

Foldseek 3Di:
DQQDDLVPQAFFFWKWFDDPVRWIWIWGWADDPDPQKTWTQTVVTDIDIDGNVVCNVTMGGWAQDPWCPPQPFLFWKWFDPDPVDRTTFTFHFHDDVGGFWTWTQTPVGDIDIGGSRGITHDDSVD/DDDLVPQDWFFWKWFDDPVRWIFIWTWADDPDPQKIWTGTDPDPDIDIGGSVVCVVTMDGWAQDPWCVRADFLFWKWFDDDPVDRTTFIFTFHQDPVVVPGRFWTWTQTPVHIDIGGSRGITGDDNVD/DADDD

Solvent-accessible surface area: 14736 Å² total

Nearest PDB structures (foldseek):
  6kco-assembly1_A  TM=8.027E-01  e=1.483E+00  Drosophila melanogaster
  2hqe-assembly1_B  TM=7.766E-01  e=2.499E+00  Homo sapiens
  2o4x-assembly1_B  TM=7.766E-01  e=2.499E+00  Homo sapiens
  3qr1-assembly1_A  TM=3.513E-01  e=6.440E-01  Doryteuthis pealeii
  2hqe-assembly1_A  TM=3.313E-01  e=1.827E+00  Homo sapiens

InterPro domains:
  IPR001025 Bromo adjacent homology (BAH) domain [PF01426] (2517-2634)
  IPR001025 Bromo adjacent homology (BAH) domain [PS51038] (2517-2637)
  IPR001025 Bromo adjacent homology (BAH) domain [SM00439] (2517-2637)
  IPR043151 Bromo adjacent homology (BAH) domain superfamily [G3DSA:2.30.30.490] (2450-2621)
  IPR047411 BAH and coiled-coil domain-containing protein 1, Tudor domain [cd20470] (1974-2041)
  IPR048924 BAHCC1-like, Tudor domain [PF21744] (1974-2040)
  IPR052429 BAH domain-containing protein [PTHR12505] (954-2643)
  IPR056841 TNRC18/BAHCC1-like, SH3 domain [PF24912] (1912-1969)

Sequence (259 aa):
SCTIHKEDLQDGLPVLIPKEDSLLYAGSVRTLQPPDIYSIVIEGNRQRIYSLEQLLQEAVLDVQPQSSRYLPPGTRVCAYWSQKSRCLYPGNVVRGADLDSVLVEFDDGDTGHIAVSNIRLLPPDFTIHKEDLQDGLPVLIPKEDSLLYAGSVRTLQPPDIYSIVIEGENRQRIYSLEQQLLQEAVLDVQPQSSRYLPPGTRVCAYWSQKSRCLYPGNVVRGASSDEDLDSVLVEFDDDTGHIAVSNIRLLPPDFHRVLR

Radius of gyration: 21.2 Å; Cα contacts (8 Å, |Δi|>4): 579; chains: 3; bounding box: 41×63×54 Å